Protein AF-A0A6P4ETB1-F1 (afdb_monomer)

Nearest PDB structures (foldseek):
  4mrm-assembly1_B  TM=6.002E-01  e=2.877E+00  Homo sapiens
  6vjm-assembly1_B  TM=5.609E-01  e=2.877E+00  Homo sapiens
  6uoa-assembly1_B  TM=3.498E-01  e=8.411E-01  Homo sapiens
  4ms4-assembly1_B  TM=5.089E-01  e=5.495E+00  Homo sapiens
  7c7s-assembly1_B  TM=5.106E-01  e=7.119E+00  Homo sapiens

Sequence (177 aa):
MSSRMCVVLGLLYFASVCSGRMEPGEVLLVIACPPLPRQAKDECFALSDSVRKQHRQLERAEIFPGDYVLKVHVMQELFNYWTLLDALPHLRGQTRLLNARTEWIIWCQHNTRVSSLRGLLEQLRRQDSGELSFHGHALYDSEATIIHHFSNYKDPQRFPYPMLSAGVVFTGVLLRR

Organism: Drosophila rhopaloa (NCBI:txid1041015)

Structure (mmCIF, N/CA/C/O backbone):
data_AF-A0A6P4ETB1-F1
#
_entry.id   AF-A0A6P4ETB1-F1
#
loop_
_atom_site.group_PDB
_atom_site.id
_atom_site.type_symbol
_atom_site.label_atom_id
_atom_site.label_alt_id
_atom_site.label_comp_id
_atom_site.label_asym_id
_atom_site.label_entity_id
_atom_site.label_seq_id
_atom_site.pdbx_PDB_ins_code
_atom_site.Cartn_x
_atom_site.Cartn_y
_atom_site.Cartn_z
_atom_site.occupancy
_atom_site.B_iso_or_equiv
_atom_site.auth_seq_id
_atom_site.auth_comp_id
_atom_site.auth_asym_id
_atom_site.auth_atom_id
_atom_site.pdbx_PDB_model_num
ATOM 1 N N . MET A 1 1 ? -41.772 -48.621 45.813 1.00 37.94 1 MET A N 1
ATOM 2 C CA . MET A 1 1 ? -41.454 -48.663 44.367 1.00 37.94 1 MET A CA 1
ATOM 3 C C . MET A 1 1 ? -41.759 -47.289 43.785 1.00 37.94 1 MET A C 1
ATOM 5 O O . MET A 1 1 ? -42.911 -46.919 43.680 1.00 37.94 1 MET A O 1
ATOM 9 N N . SER A 1 2 ? -40.751 -46.419 43.824 1.00 34.94 2 SER A N 1
ATOM 10 C CA . SER A 1 2 ? -40.091 -45.797 42.661 1.00 34.94 2 SER A CA 1
ATOM 11 C C . SER A 1 2 ? -40.786 -44.518 42.182 1.00 34.94 2 SER A C 1
ATOM 13 O O . SER A 1 2 ? -41.654 -44.521 41.318 1.00 34.94 2 SER A O 1
ATOM 15 N N . SER A 1 3 ? -40.347 -43.420 42.800 1.00 38.00 3 SER A N 1
ATOM 16 C CA . SER A 1 3 ? -40.444 -42.056 42.292 1.00 38.00 3 SER A CA 1
ATOM 17 C C . SER A 1 3 ? -39.594 -41.927 41.026 1.00 38.00 3 SER A C 1
ATOM 19 O O . SER A 1 3 ? -38.423 -42.311 41.032 1.00 38.00 3 SER A O 1
ATOM 21 N N . ARG A 1 4 ? -40.162 -41.359 39.961 1.00 41.12 4 ARG A N 1
ATOM 22 C CA . ARG A 1 4 ? -39.398 -40.740 38.872 1.00 41.12 4 ARG A CA 1
ATOM 23 C C . ARG A 1 4 ? -40.049 -39.415 38.503 1.00 41.12 4 ARG A C 1
ATOM 25 O O . ARG A 1 4 ? -40.875 -39.327 37.602 1.00 41.12 4 ARG A O 1
ATOM 32 N N . MET A 1 5 ? -39.648 -38.383 39.241 1.00 37.44 5 MET A N 1
ATOM 33 C CA . MET A 1 5 ? -39.678 -37.001 38.777 1.00 37.44 5 MET A CA 1
ATOM 34 C C . MET A 1 5 ? -38.825 -36.908 37.506 1.00 37.44 5 MET A C 1
ATOM 36 O O . MET A 1 5 ? -37.601 -37.013 37.565 1.00 37.44 5 MET A O 1
ATOM 40 N N . CYS A 1 6 ? -39.465 -36.720 36.355 1.00 37.53 6 CYS A N 1
ATOM 41 C CA . CYS A 1 6 ? -38.787 -36.243 35.156 1.00 37.53 6 CYS A CA 1
ATOM 42 C C . CYS A 1 6 ? -38.470 -34.759 35.363 1.00 37.53 6 CYS A C 1
ATOM 44 O O . CYS A 1 6 ? -39.291 -33.887 35.092 1.00 37.53 6 CYS A O 1
ATOM 46 N N . VAL A 1 7 ? -37.281 -34.480 35.894 1.00 40.72 7 VAL A N 1
ATOM 47 C CA . VAL A 1 7 ? -36.706 -33.135 35.896 1.00 40.72 7 VAL A CA 1
ATOM 48 C C . VAL A 1 7 ? -36.325 -32.820 34.452 1.00 40.72 7 VAL A C 1
ATOM 50 O O . VAL A 1 7 ? -35.315 -33.299 33.943 1.00 40.72 7 VAL A O 1
ATOM 53 N N . VAL A 1 8 ? -37.167 -32.045 33.773 1.00 45.66 8 VAL A N 1
ATOM 54 C CA . VAL A 1 8 ? -36.811 -31.403 32.507 1.00 45.66 8 VAL A CA 1
ATOM 55 C C . VAL A 1 8 ? -35.777 -30.330 32.848 1.00 45.66 8 VAL A C 1
ATOM 57 O O . VAL A 1 8 ? -36.124 -29.235 33.285 1.00 45.66 8 VAL A O 1
ATOM 60 N N . LEU A 1 9 ? -34.491 -30.671 32.725 1.00 45.16 9 LEU A N 1
ATOM 61 C CA . LEU A 1 9 ? -33.406 -29.695 32.768 1.00 45.16 9 LEU A CA 1
ATOM 62 C C . LEU A 1 9 ? -33.546 -28.795 31.535 1.00 45.16 9 LEU A C 1
ATOM 64 O O . LEU A 1 9 ? -33.186 -29.175 30.422 1.00 45.16 9 LEU A O 1
ATOM 68 N N . GLY A 1 10 ? -34.094 -27.600 31.743 1.00 41.34 10 GLY A N 1
ATOM 69 C CA . GLY A 1 10 ? -34.009 -26.518 30.778 1.00 41.34 10 GLY A CA 1
ATOM 70 C C . GLY A 1 10 ? -32.545 -26.141 30.582 1.00 41.34 10 GLY A C 1
ATOM 71 O O . GLY A 1 10 ? -31.939 -25.510 31.445 1.00 41.34 10 GLY A O 1
ATOM 72 N N . LEU A 1 11 ? -31.973 -26.533 29.444 1.00 46.66 11 LEU A N 1
ATOM 73 C CA . LEU A 1 11 ? -30.749 -25.938 28.924 1.00 46.66 11 LEU A CA 1
ATOM 74 C C . LEU A 1 11 ? -31.079 -24.493 28.543 1.00 46.66 11 LEU A C 1
ATOM 76 O O . LEU A 1 11 ? -31.483 -24.202 27.419 1.00 46.66 11 LEU A O 1
ATOM 80 N N . LEU A 1 12 ? -30.942 -23.583 29.509 1.00 43.88 12 LEU A N 1
ATOM 81 C CA . LEU A 1 12 ? -30.828 -22.158 29.241 1.00 43.88 12 LEU A CA 1
ATOM 82 C C . LEU A 1 12 ? -29.521 -21.958 28.476 1.00 43.88 12 LEU A C 1
ATOM 84 O O . LEU A 1 12 ? -28.451 -21.774 29.054 1.00 43.88 12 LEU A O 1
ATOM 88 N N . TYR A 1 13 ? -29.621 -22.046 27.153 1.00 45.34 13 TYR A N 1
ATOM 89 C CA . TYR A 1 13 ? -28.620 -21.543 26.235 1.00 45.34 13 TYR A CA 1
ATOM 90 C C . TYR A 1 13 ? -28.611 -20.026 26.422 1.00 45.34 13 TYR A C 1
ATOM 92 O O . TYR A 1 13 ? -29.334 -19.289 25.752 1.00 45.34 13 TYR A O 1
ATOM 100 N N . PHE A 1 14 ? -27.843 -19.552 27.403 1.00 46.47 14 PHE A N 1
ATOM 101 C CA . PHE A 1 14 ? -27.414 -18.167 27.436 1.00 46.47 14 PHE A CA 1
ATOM 102 C C . PHE A 1 14 ? -26.555 -17.974 26.188 1.00 46.47 14 PHE A C 1
ATOM 104 O O . PHE A 1 14 ? -25.337 -18.136 26.211 1.00 46.47 14 PHE A O 1
ATOM 111 N N . ALA A 1 15 ? -27.207 -17.636 25.074 1.00 48.25 15 ALA A N 1
ATOM 112 C CA . ALA A 1 15 ? -26.591 -16.831 24.046 1.00 48.25 15 ALA A CA 1
ATOM 113 C C . ALA A 1 15 ? -26.253 -15.508 24.734 1.00 48.25 15 ALA A C 1
ATOM 115 O O . ALA A 1 15 ? -27.030 -14.556 24.732 1.00 48.25 15 ALA A O 1
ATOM 116 N N . SER A 1 16 ? -25.107 -15.495 25.416 1.00 47.91 16 SER A N 1
ATOM 117 C CA . SER A 1 16 ? -24.403 -14.272 25.725 1.00 47.91 16 SER A CA 1
ATOM 118 C C . SER A 1 16 ? -24.159 -13.638 24.371 1.00 47.91 16 SER A C 1
ATOM 120 O O . SER A 1 16 ? -23.230 -14.006 23.652 1.00 47.91 16 SER A O 1
ATOM 122 N N . VAL A 1 17 ? -25.053 -12.728 23.989 1.00 47.25 17 VAL A N 1
ATOM 123 C CA . VAL A 1 17 ? -24.759 -11.694 23.014 1.00 47.25 17 VAL A CA 1
ATOM 124 C C . VAL A 1 17 ? -23.654 -10.887 23.675 1.00 47.25 17 VAL A C 1
ATOM 126 O O . VAL A 1 17 ? -23.880 -9.871 24.326 1.00 47.25 17 VAL A O 1
ATOM 129 N N . CYS A 1 18 ? -22.432 -11.402 23.567 1.00 43.47 18 CYS A N 1
ATOM 130 C CA . CYS A 1 18 ? -21.244 -10.604 23.685 1.00 43.47 18 CYS A CA 1
ATOM 131 C C . CYS A 1 18 ? -21.324 -9.641 22.505 1.00 43.47 18 CYS A C 1
ATOM 133 O O . CYS A 1 18 ? -20.687 -9.846 21.478 1.00 43.47 18 CYS A O 1
ATOM 135 N N . SER A 1 19 ? -22.065 -8.546 22.668 1.00 49.12 19 SER A N 1
ATOM 136 C CA . SER A 1 19 ? -21.703 -7.275 22.054 1.00 49.12 19 SER A CA 1
ATOM 137 C C . SER A 1 19 ? -20.399 -6.806 22.703 1.00 49.12 19 SER A C 1
ATOM 139 O O . SER A 1 19 ? -20.317 -5.727 23.281 1.00 49.12 19 SER A O 1
ATOM 141 N N . GLY A 1 20 ? -19.362 -7.649 22.650 1.00 44.09 20 GLY A N 1
ATOM 142 C CA . GLY A 1 20 ? -18.007 -7.162 22.712 1.00 44.09 20 GLY A CA 1
ATOM 143 C C . GLY A 1 20 ? -17.904 -6.262 21.501 1.00 44.09 20 GLY A C 1
ATOM 144 O O . GLY A 1 20 ? -18.109 -6.723 20.379 1.00 44.09 20 GLY A O 1
ATOM 145 N N . ARG A 1 21 ? -17.683 -4.965 21.722 1.00 48.66 21 ARG A N 1
ATOM 146 C CA . ARG A 1 21 ? -17.156 -4.125 20.653 1.00 48.66 21 ARG A CA 1
ATOM 147 C C . ARG A 1 21 ? -15.914 -4.851 20.165 1.00 48.66 21 ARG A C 1
ATOM 149 O O . ARG A 1 21 ? -14.928 -4.928 20.893 1.00 48.66 21 ARG A O 1
ATOM 156 N N . MET A 1 22 ? -16.024 -5.486 19.004 1.00 66.25 22 MET A N 1
ATOM 157 C CA . MET A 1 22 ? -14.869 -6.050 18.340 1.00 66.25 22 MET A CA 1
ATOM 158 C C . MET A 1 22 ? -13.948 -4.857 18.114 1.00 66.25 22 MET A C 1
ATOM 160 O O . MET A 1 22 ? -14.388 -3.830 17.596 1.00 66.25 22 MET A O 1
ATOM 164 N N . GLU A 1 23 ? -12.734 -4.935 18.651 1.00 79.56 23 GLU A N 1
ATOM 165 C CA . GLU A 1 23 ? -11.749 -3.876 18.463 1.00 79.56 23 GLU A CA 1
ATOM 166 C C . GLU A 1 23 ? -11.613 -3.602 16.957 1.00 79.56 23 GLU A C 1
ATOM 168 O O . GLU A 1 23 ? -11.600 -4.564 16.184 1.00 79.56 23 GLU A O 1
ATOM 173 N N . PRO A 1 24 ? -11.524 -2.329 16.535 1.00 87.88 24 PRO A N 1
ATOM 174 C CA . PRO A 1 24 ? -11.428 -1.983 15.122 1.00 87.88 24 PRO A CA 1
ATOM 175 C C . PRO A 1 24 ? -10.272 -2.728 14.450 1.00 87.88 24 PRO A C 1
ATOM 177 O O . PRO A 1 24 ? -9.174 -2.831 15.018 1.00 87.88 24 PRO A O 1
ATOM 180 N N . GLY A 1 25 ? -10.512 -3.203 13.227 1.00 91.75 25 GLY A N 1
ATOM 181 C CA . GLY A 1 25 ? -9.470 -3.778 12.383 1.00 91.75 25 GLY A CA 1
ATOM 182 C C . GLY A 1 25 ? -8.393 -2.735 12.082 1.00 91.75 25 GLY A C 1
ATOM 183 O O . GLY A 1 25 ? -8.645 -1.533 12.081 1.00 91.75 25 GLY A O 1
ATOM 184 N N . GLU A 1 26 ? -7.157 -3.149 11.837 1.00 94.56 26 GLU A N 1
ATOM 185 C CA . GLU A 1 26 ? -6.067 -2.217 11.550 1.00 94.56 26 GLU A CA 1
ATOM 186 C C . GLU A 1 26 ? -5.666 -2.278 10.075 1.00 94.56 26 GLU A C 1
ATOM 188 O O . GLU A 1 26 ? -5.380 -3.344 9.527 1.00 94.56 26 GLU A O 1
ATOM 193 N N . VAL A 1 27 ? -5.600 -1.107 9.442 1.00 96.25 27 VAL A N 1
ATOM 194 C CA . VAL A 1 27 ? -5.044 -0.931 8.101 1.00 96.25 27 VAL A CA 1
ATOM 195 C C . VAL A 1 27 ? -3.685 -0.264 8.250 1.00 96.25 27 VAL A C 1
ATOM 197 O O . VAL A 1 27 ? -3.583 0.872 8.716 1.00 96.25 27 VAL A O 1
ATOM 200 N N . LEU A 1 28 ? -2.626 -0.958 7.852 1.00 95.56 28 LEU A N 1
ATOM 201 C CA . LEU A 1 28 ? -1.272 -0.421 7.844 1.00 95.56 28 LEU A CA 1
ATOM 202 C C . LEU A 1 28 ? -0.920 0.058 6.434 1.00 95.56 28 LEU A C 1
ATOM 204 O O . LEU A 1 28 ? -0.714 -0.748 5.535 1.00 95.56 28 LEU A O 1
ATOM 208 N N . LEU A 1 29 ? -0.804 1.366 6.234 1.00 96.31 29 LEU A N 1
ATOM 209 C CA . LEU A 1 29 ? -0.269 1.945 5.008 1.00 96.31 29 LEU A CA 1
ATOM 210 C C . LEU A 1 29 ? 1.229 2.211 5.174 1.00 96.31 29 LEU A C 1
ATOM 212 O O . LEU A 1 29 ? 1.648 3.036 5.988 1.00 96.31 29 LEU A O 1
ATOM 216 N N . VAL A 1 30 ? 2.031 1.506 4.387 1.00 94.00 30 VAL A N 1
ATOM 217 C CA . VAL A 1 30 ? 3.489 1.584 4.359 1.00 94.00 30 VAL A CA 1
ATOM 218 C C . VAL A 1 30 ? 3.919 2.345 3.114 1.00 94.00 30 VAL A C 1
ATOM 220 O O . VAL A 1 30 ? 3.534 1.988 2.006 1.00 94.00 30 VAL A O 1
ATOM 223 N N . ILE A 1 31 ? 4.749 3.369 3.282 1.00 93.69 31 ILE A N 1
ATOM 224 C CA . ILE A 1 31 ? 5.345 4.126 2.179 1.00 93.69 31 ILE A CA 1
ATOM 225 C C . ILE A 1 31 ? 6.830 3.787 2.137 1.00 93.69 31 ILE A C 1
ATOM 227 O O . ILE A 1 31 ? 7.597 4.256 2.978 1.00 93.69 31 ILE A O 1
ATOM 231 N N . ALA A 1 32 ? 7.225 2.967 1.167 1.00 90.62 32 ALA A N 1
ATOM 232 C CA . ALA A 1 32 ? 8.617 2.653 0.887 1.00 90.62 32 ALA A CA 1
ATOM 233 C C . ALA A 1 32 ? 9.310 3.892 0.318 1.00 90.62 32 ALA A C 1
ATOM 235 O O . ALA A 1 32 ? 9.048 4.310 -0.817 1.00 90.62 32 ALA A O 1
ATOM 236 N N . CYS A 1 33 ? 10.176 4.489 1.134 1.00 90.50 33 CYS A N 1
ATOM 237 C CA . CYS A 1 33 ? 10.776 5.773 0.847 1.00 90.50 33 CYS A CA 1
ATOM 238 C C . CYS A 1 33 ? 12.273 5.644 0.550 1.00 90.50 33 CYS A C 1
ATOM 240 O O . CYS A 1 33 ? 13.047 5.329 1.457 1.00 90.50 33 CYS A O 1
ATOM 242 N N . PRO A 1 34 ? 12.710 5.891 -0.696 1.00 86.75 34 PRO A N 1
ATOM 243 C CA . PRO A 1 34 ? 14.126 5.864 -1.018 1.00 86.75 34 PRO A CA 1
ATOM 244 C C . PRO A 1 34 ? 14.838 7.074 -0.379 1.00 86.75 34 PRO A C 1
ATOM 246 O O . PRO A 1 34 ? 14.255 8.156 -0.263 1.00 86.75 34 PRO A O 1
ATOM 249 N N . PRO A 1 35 ? 16.111 6.935 0.031 1.00 83.12 35 PRO A N 1
ATOM 250 C CA . PRO A 1 35 ? 16.861 8.021 0.662 1.00 83.12 35 PRO A CA 1
ATOM 251 C C . PRO A 1 35 ? 17.268 9.112 -0.334 1.00 83.12 35 PRO A C 1
ATOM 253 O O . PRO A 1 35 ? 17.527 10.247 0.069 1.00 83.12 35 PRO A O 1
ATOM 256 N N . LEU A 1 36 ? 17.336 8.769 -1.624 1.00 84.62 36 LEU A N 1
ATOM 257 C CA . LEU A 1 36 ? 17.699 9.651 -2.724 1.00 84.62 36 LEU A CA 1
ATOM 258 C C . LEU A 1 36 ? 16.869 9.321 -3.980 1.00 84.62 36 LEU A C 1
ATOM 260 O O . LEU A 1 36 ? 16.457 8.172 -4.141 1.00 84.62 36 LEU A O 1
ATOM 264 N N . PRO A 1 37 ? 16.673 10.296 -4.888 1.00 89.75 37 PRO A N 1
ATOM 265 C CA . PRO A 1 37 ? 17.012 11.715 -4.725 1.00 89.75 37 PRO A CA 1
ATOM 266 C C . PRO A 1 37 ? 16.128 12.393 -3.663 1.00 89.75 37 PRO A C 1
ATOM 268 O O . PRO A 1 37 ? 15.093 11.858 -3.276 1.00 89.75 37 PRO A O 1
ATOM 271 N N . ARG A 1 38 ? 16.514 13.592 -3.193 1.00 89.88 38 ARG A N 1
ATOM 272 C CA . ARG A 1 38 ? 15.749 14.352 -2.178 1.00 89.88 38 ARG A CA 1
ATOM 273 C C . ARG A 1 38 ? 14.270 14.508 -2.555 1.00 89.88 38 ARG A C 1
ATOM 275 O O . ARG A 1 38 ? 13.417 14.368 -1.689 1.00 89.88 38 ARG A O 1
ATOM 282 N N . GLN A 1 39 ? 13.982 14.705 -3.840 1.00 93.31 39 GLN A N 1
ATOM 283 C CA . GLN A 1 39 ? 12.617 14.788 -4.356 1.00 93.31 39 GLN A CA 1
ATOM 284 C C . GLN A 1 39 ? 11.764 13.574 -3.965 1.00 93.31 39 GLN A C 1
ATOM 286 O O . GLN A 1 39 ? 10.632 13.743 -3.529 1.00 93.31 39 GLN A O 1
ATOM 291 N N . ALA A 1 40 ? 12.302 12.356 -4.062 1.00 91.44 40 ALA A N 1
ATOM 292 C CA . ALA A 1 40 ? 11.547 11.155 -3.725 1.00 91.44 40 ALA A CA 1
ATOM 293 C C . ALA A 1 40 ? 11.173 11.127 -2.234 1.00 91.44 40 ALA A C 1
ATOM 295 O O . ALA A 1 40 ? 10.076 10.711 -1.871 1.00 91.44 40 ALA A O 1
ATOM 296 N N . LYS A 1 41 ? 12.047 11.650 -1.366 1.00 92.31 41 LYS A N 1
ATOM 297 C CA . LYS A 1 41 ? 11.748 11.827 0.057 1.00 92.31 41 LYS A CA 1
ATOM 298 C C . LYS A 1 41 ? 10.603 12.819 0.271 1.00 92.31 41 LYS A C 1
ATOM 300 O O . LYS A 1 41 ? 9.688 12.524 1.039 1.00 92.31 41 LYS A O 1
ATOM 305 N N . ASP A 1 42 ? 10.632 13.954 -0.422 1.00 94.94 42 ASP A N 1
ATOM 306 C CA . ASP A 1 42 ? 9.568 14.962 -0.356 1.00 94.94 42 ASP A CA 1
ATOM 307 C C . ASP A 1 42 ? 8.222 14.377 -0.828 1.00 94.94 42 ASP A C 1
ATOM 309 O O . ASP A 1 42 ? 7.191 14.589 -0.188 1.00 94.94 42 ASP A O 1
ATOM 313 N N . GLU A 1 43 ? 8.237 13.550 -1.877 1.00 95.88 43 GLU A N 1
ATOM 314 C CA . GLU A 1 43 ? 7.060 12.838 -2.388 1.00 95.88 43 GLU A CA 1
ATOM 315 C C . GLU A 1 43 ? 6.488 11.832 -1.372 1.00 95.88 43 GLU A C 1
ATOM 317 O O . GLU A 1 43 ? 5.272 11.800 -1.168 1.00 95.88 43 GLU A O 1
ATOM 322 N N . CYS A 1 44 ? 7.328 11.079 -0.648 1.00 95.38 44 CYS A N 1
ATOM 323 C CA . CYS A 1 44 ? 6.858 10.187 0.421 1.00 95.38 44 CYS A CA 1
ATOM 324 C C . CYS A 1 44 ? 6.098 10.940 1.519 1.00 95.38 44 CYS A C 1
ATOM 326 O O . CYS A 1 44 ? 5.051 10.484 1.989 1.00 95.38 44 CYS A O 1
ATOM 328 N N . PHE A 1 45 ? 6.641 12.077 1.967 1.00 96.06 45 PHE A N 1
ATOM 329 C CA . PHE A 1 45 ? 6.012 12.876 3.016 1.00 96.06 45 PHE A CA 1
ATOM 330 C C . PHE A 1 45 ? 4.739 13.547 2.506 1.00 96.06 45 PHE A C 1
ATOM 332 O O . PHE A 1 45 ? 3.727 13.512 3.203 1.00 96.06 45 PHE A O 1
ATOM 339 N N . ALA A 1 46 ? 4.736 14.038 1.265 1.00 97.69 46 ALA A N 1
ATOM 340 C CA . ALA A 1 46 ? 3.535 14.563 0.627 1.00 97.69 46 ALA A CA 1
ATOM 341 C C . ALA A 1 46 ? 2.422 13.502 0.524 1.00 97.69 46 ALA A C 1
ATOM 343 O O . ALA A 1 46 ? 1.262 13.791 0.831 1.00 97.69 46 ALA A O 1
ATOM 344 N N . LEU A 1 47 ? 2.761 12.260 0.156 1.00 97.88 47 LEU A N 1
ATOM 345 C CA . LEU A 1 47 ? 1.820 11.139 0.144 1.00 97.88 47 LEU A CA 1
ATOM 346 C C . LEU A 1 47 ? 1.291 10.840 1.553 1.00 97.88 47 LEU A C 1
ATOM 348 O O . LEU A 1 47 ? 0.078 10.756 1.752 1.00 97.88 47 LEU A O 1
ATOM 352 N N . SER A 1 48 ? 2.185 10.728 2.538 1.00 98.06 48 SER A N 1
ATOM 353 C CA . SER A 1 48 ? 1.828 10.502 3.942 1.00 98.06 48 SER A CA 1
ATOM 354 C C . SER A 1 48 ? 0.861 11.572 4.463 1.00 98.06 48 SER A C 1
ATOM 356 O O . SER A 1 48 ? -0.154 11.256 5.089 1.00 98.06 48 SER A O 1
ATOM 358 N N . ASP A 1 49 ? 1.147 12.843 4.189 1.00 98.25 49 ASP A N 1
ATOM 359 C CA . ASP A 1 49 ? 0.325 13.969 4.625 1.00 98.25 49 ASP A CA 1
ATOM 360 C C . ASP A 1 49 ? -1.023 14.005 3.909 1.00 98.25 49 ASP A C 1
ATOM 362 O O . ASP A 1 49 ? -2.050 14.249 4.550 1.00 98.25 49 ASP A O 1
ATOM 366 N N . SER A 1 50 ? -1.044 13.693 2.610 1.00 98.38 50 SER A N 1
ATOM 367 C CA . SER A 1 50 ? -2.275 13.552 1.830 1.00 98.38 50 SER A CA 1
ATOM 368 C C . SER A 1 50 ? -3.185 12.468 2.411 1.00 98.38 50 SER A C 1
ATOM 370 O O . SER A 1 50 ? -4.355 12.735 2.692 1.00 98.38 50 SER A O 1
ATOM 372 N N . VAL A 1 51 ? -2.651 11.272 2.680 1.00 98.31 51 VAL A N 1
ATOM 373 C CA . VAL A 1 51 ? -3.411 10.156 3.266 1.00 98.31 51 VAL A CA 1
ATOM 374 C C . VAL A 1 51 ? -3.942 10.526 4.649 1.00 98.31 51 VAL A C 1
ATOM 376 O O . VAL A 1 51 ? -5.131 10.361 4.918 1.00 98.31 51 VAL A O 1
ATOM 379 N N . ARG A 1 52 ? -3.103 11.092 5.526 1.00 97.81 52 ARG A N 1
ATOM 380 C CA . ARG A 1 52 ? -3.534 11.516 6.870 1.00 97.81 52 ARG A CA 1
ATOM 381 C C . ARG A 1 52 ? -4.588 12.620 6.820 1.00 97.81 52 ARG A C 1
ATOM 383 O O . ARG A 1 52 ? -5.488 12.647 7.657 1.00 97.81 52 ARG A O 1
ATOM 390 N N . LYS A 1 53 ? -4.495 13.542 5.857 1.00 98.25 53 LYS A N 1
ATOM 391 C CA . LYS A 1 53 ? -5.509 14.581 5.640 1.00 98.25 53 LYS A CA 1
ATOM 392 C C . LYS A 1 53 ? -6.839 13.967 5.215 1.00 98.25 53 LYS A C 1
ATOM 394 O O . LYS A 1 53 ? -7.854 14.330 5.803 1.00 98.25 53 LYS A O 1
ATOM 399 N N . GLN A 1 54 ? -6.824 13.039 4.257 1.00 97.62 54 GLN A N 1
ATOM 400 C CA . GLN A 1 54 ? -8.022 12.314 3.831 1.00 97.62 54 GLN A CA 1
ATOM 401 C C . GLN A 1 54 ? -8.635 11.538 5.002 1.00 97.62 54 GLN A C 1
ATOM 403 O O . GLN A 1 54 ? -9.830 11.658 5.238 1.00 97.62 54 GLN A O 1
ATOM 408 N N . HIS A 1 55 ? -7.827 10.836 5.802 1.00 96.19 55 HIS A N 1
ATOM 409 C CA . HIS A 1 55 ? -8.306 10.103 6.979 1.00 96.19 55 HIS A CA 1
ATOM 410 C C . HIS A 1 55 ? -9.045 11.008 7.971 1.00 96.19 55 HIS A C 1
ATOM 412 O O . HIS A 1 55 ? -10.194 10.740 8.301 1.00 96.19 55 HIS A O 1
ATOM 418 N N . ARG A 1 56 ? -8.449 12.150 8.348 1.00 95.56 56 ARG A N 1
ATOM 419 C CA . ARG A 1 56 ? -9.103 13.131 9.235 1.00 95.56 56 ARG A CA 1
ATOM 420 C C . ARG A 1 56 ? -10.415 13.674 8.670 1.00 95.56 56 ARG A C 1
ATOM 422 O O . ARG A 1 56 ? -11.299 14.056 9.431 1.00 95.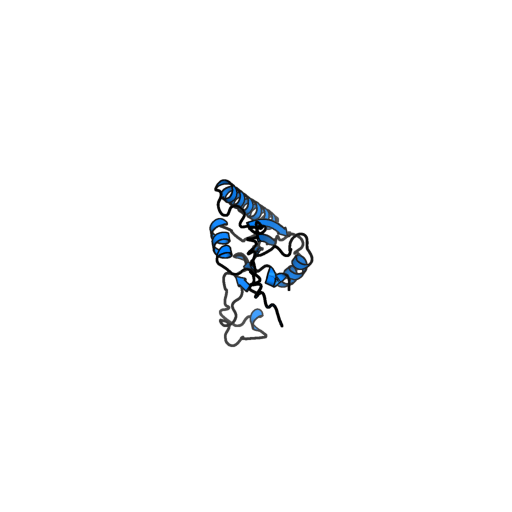56 56 ARG A O 1
ATOM 429 N N . GLN A 1 57 ? -10.534 13.783 7.346 1.00 96.06 57 GLN A N 1
ATOM 430 C CA . GLN A 1 57 ? -11.785 14.196 6.706 1.00 96.06 57 GLN A CA 1
ATOM 431 C C . GLN A 1 57 ? -12.859 13.111 6.829 1.00 96.06 57 GLN A C 1
ATOM 433 O O . GLN A 1 57 ? -14.011 13.454 7.072 1.00 96.06 57 GLN A O 1
ATOM 438 N N . LEU A 1 58 ? -12.487 11.831 6.716 1.00 95.31 58 LEU A N 1
ATOM 439 C CA . LEU A 1 58 ? -13.406 10.708 6.926 1.00 95.31 58 LEU A CA 1
ATOM 440 C C . LEU A 1 58 ? -13.853 10.607 8.384 1.00 95.31 58 LEU A C 1
ATOM 442 O O . LEU A 1 58 ? -15.049 10.484 8.625 1.00 95.31 58 LEU A O 1
ATOM 446 N N . GLU A 1 59 ? -12.928 10.762 9.338 1.00 92.56 59 GLU A N 1
ATOM 447 C CA . GLU A 1 59 ? -13.244 10.771 10.773 1.00 92.56 59 GLU A CA 1
ATOM 448 C C . GLU A 1 59 ? -14.250 11.876 11.122 1.00 92.56 59 GLU A C 1
ATOM 450 O O . GLU A 1 59 ? -15.246 11.621 11.789 1.00 92.56 59 GLU A O 1
ATOM 455 N N . ARG A 1 60 ? -14.040 13.102 10.620 1.00 94.25 60 ARG A N 1
ATOM 456 C CA . ARG A 1 60 ? -14.964 14.231 10.843 1.00 94.25 60 ARG A CA 1
ATOM 457 C C . ARG A 1 60 ? -16.325 14.048 10.187 1.00 94.25 60 ARG A C 1
ATOM 459 O O . ARG A 1 60 ? -17.299 14.615 10.663 1.00 94.25 60 ARG A O 1
ATOM 466 N N . ALA A 1 61 ? -16.366 13.336 9.068 1.00 94.75 61 ALA A N 1
ATOM 467 C CA . ALA A 1 61 ? -17.602 13.019 8.368 1.00 94.75 61 ALA A CA 1
ATOM 468 C C . ALA A 1 61 ? -18.303 11.781 8.952 1.00 94.75 61 ALA A C 1
ATOM 470 O O . ALA A 1 61 ? -19.320 11.369 8.402 1.00 94.75 61 ALA A O 1
ATOM 471 N N . GLU A 1 62 ? -17.747 11.178 10.013 1.00 92.06 62 GLU A N 1
ATOM 472 C CA . GLU A 1 62 ? -18.239 9.944 10.635 1.00 92.06 62 GLU A CA 1
ATOM 473 C C . GLU A 1 62 ? -18.413 8.804 9.615 1.00 92.06 62 GLU A C 1
ATOM 475 O O . GLU A 1 62 ? -19.339 7.998 9.685 1.00 92.06 62 GLU A O 1
ATOM 480 N N . ILE A 1 63 ? -17.507 8.736 8.636 1.00 86.25 63 ILE A N 1
ATOM 481 C CA . ILE A 1 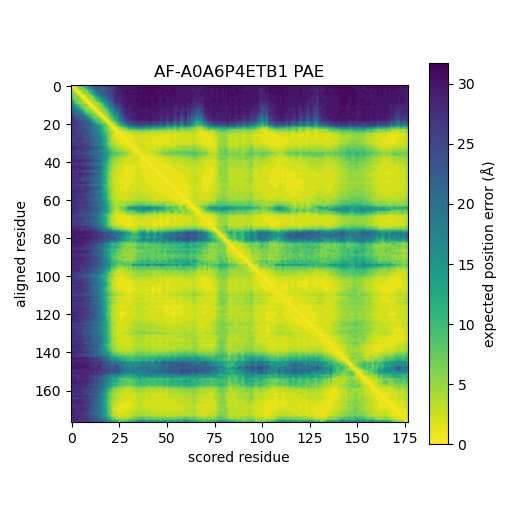63 ? -17.470 7.675 7.628 1.00 86.25 63 ILE A CA 1
ATOM 482 C C . ILE A 1 63 ? -16.569 6.549 8.156 1.00 86.25 63 ILE A C 1
ATOM 484 O O . ILE A 1 63 ? -15.382 6.774 8.384 1.00 86.25 63 ILE A O 1
ATOM 488 N N . PHE A 1 64 ? -17.129 5.342 8.306 1.00 84.19 64 PHE A N 1
ATOM 489 C CA . PHE A 1 64 ? -16.494 4.159 8.929 1.00 84.19 64 PHE A CA 1
ATOM 490 C C . PHE A 1 64 ? -16.123 4.341 10.415 1.00 84.19 64 PHE A C 1
ATOM 492 O O . PHE A 1 64 ? -14.988 4.041 10.799 1.00 84.19 64 PHE A O 1
ATOM 499 N N . PRO A 1 65 ? -17.034 4.846 11.272 1.00 76.75 65 PRO A N 1
ATOM 500 C CA . PRO A 1 65 ? -16.695 5.174 12.649 1.00 76.75 65 PRO A CA 1
ATOM 501 C C . PRO A 1 65 ? -16.375 3.900 13.440 1.00 76.75 65 PRO A C 1
ATOM 503 O O . PRO A 1 65 ? -17.267 3.157 13.838 1.00 76.75 65 PRO A O 1
ATOM 506 N N . GLY A 1 66 ? -15.086 3.663 13.687 1.00 77.44 66 GLY A N 1
ATOM 507 C CA . GLY A 1 66 ? -14.621 2.495 14.433 1.00 77.44 66 G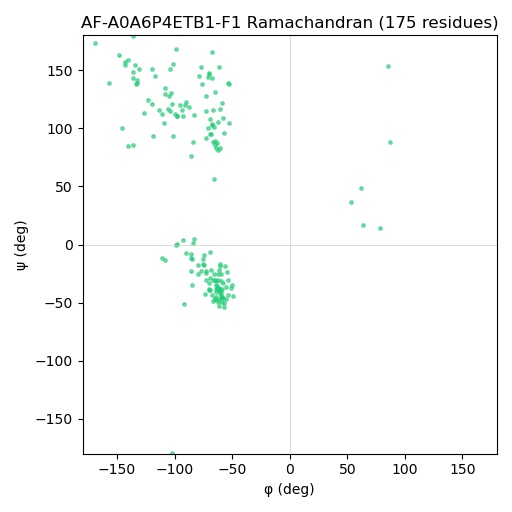LY A CA 1
ATOM 508 C C . GLY A 1 66 ? -14.590 1.186 13.640 1.00 77.44 66 GLY A C 1
ATOM 509 O O . GLY A 1 66 ? -14.435 0.143 14.265 1.00 77.44 66 GLY A O 1
ATOM 510 N N . ASP A 1 67 ? -14.695 1.217 12.304 1.00 82.88 67 ASP A N 1
ATOM 511 C CA . ASP A 1 67 ? -14.446 0.019 11.480 1.00 82.88 67 ASP A CA 1
ATOM 512 C C . ASP A 1 67 ? -12.933 -0.266 11.425 1.00 82.88 67 ASP A C 1
ATOM 514 O O . ASP A 1 67 ? -12.502 -1.412 11.559 1.00 82.88 67 ASP A O 1
ATOM 518 N N . TYR A 1 68 ? -12.122 0.793 11.263 1.00 87.06 68 TYR A N 1
ATOM 519 C CA . TYR A 1 68 ? -10.678 0.685 11.063 1.00 87.06 68 TYR A CA 1
ATOM 520 C C . TYR A 1 68 ? -9.855 1.684 11.878 1.00 87.06 68 TYR A C 1
ATOM 522 O O . TYR A 1 68 ? -10.239 2.839 12.055 1.00 87.06 68 TYR A O 1
ATOM 530 N N . VAL A 1 69 ? -8.649 1.266 12.262 1.00 92.44 69 VAL A N 1
ATOM 531 C CA . VAL A 1 69 ? -7.542 2.148 12.648 1.00 92.44 69 VAL A CA 1
ATOM 532 C C . VAL A 1 69 ? -6.539 2.200 11.499 1.00 92.44 69 VAL A C 1
ATOM 534 O O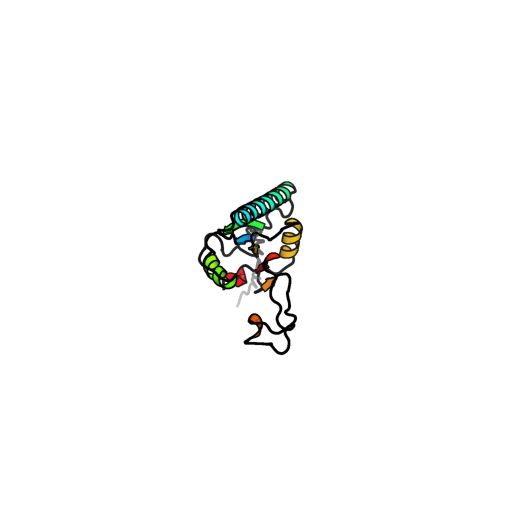 . VAL A 1 69 ? -5.893 1.198 11.189 1.00 92.44 69 VAL A O 1
ATOM 537 N N . LEU A 1 70 ? -6.372 3.371 10.879 1.00 95.12 70 LEU A N 1
ATOM 538 C CA . LEU A 1 70 ? -5.350 3.579 9.853 1.00 95.12 70 LEU A CA 1
ATOM 539 C C . LEU A 1 70 ? -4.017 3.996 10.486 1.00 95.12 70 LEU A C 1
ATOM 541 O O . LEU A 1 70 ? -3.895 5.076 11.068 1.00 95.12 70 LEU A O 1
ATOM 545 N N . LYS A 1 71 ? -2.978 3.186 10.291 1.00 95.25 71 LYS A N 1
ATOM 546 C CA . LYS A 1 71 ? -1.592 3.548 10.603 1.00 95.25 71 LYS A CA 1
ATOM 547 C C . LYS A 1 71 ? -0.851 3.896 9.322 1.00 95.25 71 LYS A C 1
ATOM 549 O O . LYS A 1 71 ? -0.862 3.122 8.377 1.00 95.25 71 LYS A O 1
ATOM 554 N N . VAL 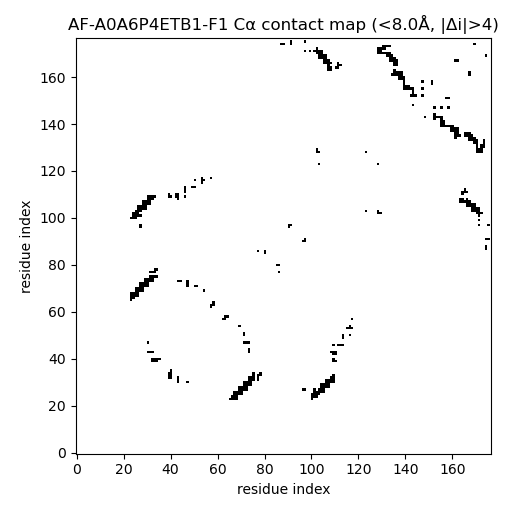A 1 72 ? -0.168 5.040 9.303 1.00 96.06 72 VAL A N 1
ATOM 555 C CA . VAL A 1 72 ? 0.673 5.458 8.170 1.00 96.06 72 VAL A CA 1
ATOM 556 C C . VAL A 1 72 ? 2.130 5.464 8.606 1.00 96.06 72 VAL A C 1
ATOM 558 O O . VAL A 1 72 ? 2.505 6.265 9.470 1.00 96.06 72 VAL A O 1
ATOM 561 N N . HIS A 1 73 ? 2.938 4.604 7.993 1.00 93.19 73 HIS A N 1
ATOM 562 C CA . HIS A 1 73 ? 4.358 4.444 8.275 1.00 93.19 73 HIS A CA 1
ATOM 563 C C . HIS A 1 73 ? 5.195 4.751 7.026 1.00 93.19 73 HIS A C 1
ATOM 565 O O . HIS A 1 73 ? 5.036 4.113 5.989 1.00 93.19 73 HIS A O 1
ATOM 571 N N . VAL A 1 74 ? 6.094 5.732 7.128 1.00 92.44 74 VAL A N 1
ATOM 572 C CA . VAL A 1 74 ? 7.088 6.026 6.087 1.00 92.44 74 VAL A CA 1
ATOM 573 C C . VAL A 1 74 ? 8.346 5.244 6.431 1.00 92.44 74 VAL A C 1
ATOM 575 O O . VAL A 1 74 ? 9.010 5.569 7.413 1.00 92.44 74 VAL A O 1
ATOM 578 N N . MET A 1 75 ? 8.656 4.230 5.630 1.00 87.31 75 MET A N 1
ATOM 579 C CA . MET A 1 75 ? 9.781 3.334 5.865 1.00 87.31 75 MET A CA 1
ATOM 580 C C . MET A 1 75 ? 10.993 3.814 5.068 1.00 87.31 75 MET A C 1
ATOM 582 O O . MET A 1 75 ? 10.934 3.907 3.841 1.00 87.31 75 MET A O 1
ATOM 586 N N . GLN A 1 76 ? 12.085 4.122 5.765 1.00 82.69 76 GLN A N 1
ATOM 587 C CA . GLN A 1 76 ? 13.352 4.572 5.165 1.00 82.69 76 GLN A CA 1
ATOM 588 C C . GLN A 1 76 ? 14.438 3.492 5.256 1.00 82.69 76 GLN A C 1
ATOM 590 O O . GLN A 1 76 ? 15.454 3.576 4.572 1.00 82.69 76 GLN A O 1
ATOM 595 N N . GLU A 1 77 ? 14.218 2.457 6.073 1.00 69.75 77 GLU A N 1
ATOM 596 C CA . GLU A 1 77 ? 15.164 1.369 6.335 1.00 69.75 77 GLU A CA 1
ATOM 597 C C . GLU A 1 77 ? 15.372 0.437 5.129 1.00 69.75 77 GLU A C 1
ATOM 599 O O . GLU A 1 77 ? 16.238 -0.438 5.162 1.00 69.75 77 GLU A O 1
ATOM 604 N N . LEU A 1 78 ? 14.605 0.618 4.047 1.00 62.25 78 LEU A N 1
ATOM 605 C CA . LEU A 1 78 ? 14.597 -0.316 2.926 1.00 62.25 78 LEU A CA 1
ATOM 606 C C . LEU A 1 78 ? 15.706 -0.152 1.887 1.00 62.25 78 LEU A C 1
ATOM 608 O O . LEU A 1 78 ? 15.699 -0.865 0.888 1.00 62.25 78 LEU A O 1
ATOM 612 N N . PHE A 1 79 ? 16.668 0.746 2.078 1.00 52.69 79 PHE A N 1
ATOM 613 C CA . PHE A 1 79 ? 17.636 1.041 1.017 1.00 52.69 79 PHE A CA 1
ATOM 614 C C . PHE A 1 79 ? 18.485 -0.167 0.562 1.00 52.69 79 PHE A C 1
ATOM 616 O O . PHE A 1 79 ? 19.003 -0.156 -0.548 1.00 52.69 79 PHE A O 1
ATOM 623 N N . ASN A 1 80 ? 18.573 -1.230 1.369 1.00 51.06 80 ASN A N 1
ATOM 624 C CA . ASN A 1 80 ? 19.288 -2.464 1.019 1.00 51.06 80 ASN A CA 1
ATOM 625 C C . ASN A 1 80 ? 18.387 -3.591 0.479 1.00 51.06 80 ASN A C 1
ATOM 627 O O . ASN A 1 80 ? 18.886 -4.677 0.186 1.00 51.06 80 ASN A O 1
ATOM 631 N N . TYR A 1 81 ? 17.078 -3.366 0.365 1.00 56.84 81 TYR A N 1
ATOM 632 C CA . TYR A 1 81 ? 16.130 -4.360 -0.128 1.00 56.84 81 TYR A CA 1
ATOM 633 C C . TYR A 1 81 ? 15.830 -4.051 -1.592 1.00 56.84 81 TYR A C 1
ATOM 635 O O . TYR A 1 81 ? 15.248 -3.019 -1.926 1.00 56.84 81 TYR A O 1
ATOM 643 N N . TRP A 1 82 ? 16.271 -4.945 -2.473 1.00 53.09 82 TRP A N 1
ATOM 644 C CA . TRP A 1 82 ? 16.150 -4.776 -3.921 1.00 53.09 82 TRP A CA 1
ATOM 645 C C . TRP A 1 82 ? 14.719 -5.020 -4.409 1.00 53.09 82 TRP A C 1
ATOM 647 O O . TRP A 1 82 ? 14.361 -4.607 -5.512 1.00 53.09 82 TRP A O 1
ATOM 657 N N . THR A 1 83 ? 13.882 -5.658 -3.586 1.00 66.44 83 THR A N 1
ATOM 658 C CA . THR A 1 83 ? 12.495 -5.969 -3.917 1.00 66.44 83 THR A CA 1
ATOM 659 C C . THR A 1 83 ? 11.559 -5.774 -2.725 1.00 66.44 83 THR A C 1
ATOM 661 O O . THR A 1 83 ? 11.957 -5.828 -1.561 1.00 66.44 83 THR A O 1
ATOM 664 N N . LEU A 1 84 ? 10.270 -5.594 -3.030 1.00 76.06 84 LEU A N 1
ATOM 665 C CA . LEU A 1 84 ? 9.184 -5.669 -2.052 1.00 76.06 84 LEU A CA 1
ATOM 666 C C . LEU A 1 84 ? 9.291 -6.935 -1.196 1.00 76.06 84 LEU A C 1
ATOM 668 O O . LEU A 1 84 ? 9.154 -6.855 0.018 1.00 76.06 84 LEU A O 1
ATOM 672 N N . LEU A 1 85 ? 9.568 -8.081 -1.824 1.00 74.50 85 LEU A N 1
ATOM 673 C CA . LEU A 1 85 ? 9.592 -9.385 -1.163 1.00 74.50 85 LEU A CA 1
ATOM 674 C C . LEU A 1 85 ? 10.672 -9.474 -0.086 1.00 74.50 85 LEU A C 1
ATOM 676 O O . LEU A 1 85 ? 10.401 -10.024 0.977 1.00 74.50 85 LEU A O 1
ATOM 680 N N . ASP A 1 86 ? 11.840 -8.874 -0.311 1.00 73.06 86 ASP A N 1
ATOM 681 C CA . ASP A 1 86 ? 12.917 -8.868 0.683 1.00 73.06 86 ASP A CA 1
ATOM 682 C C . ASP A 1 86 ? 12.560 -7.992 1.896 1.00 73.06 86 ASP A C 1
ATOM 684 O O . ASP A 1 86 ? 12.993 -8.248 3.021 1.00 73.06 86 ASP A O 1
ATOM 688 N N . ALA A 1 87 ? 11.737 -6.965 1.682 1.00 76.19 87 ALA A N 1
ATOM 689 C CA . ALA A 1 87 ? 11.310 -6.037 2.717 1.00 76.19 87 ALA A CA 1
ATOM 690 C C . ALA A 1 87 ? 10.175 -6.577 3.608 1.00 76.19 87 ALA A C 1
ATOM 692 O O . ALA A 1 87 ? 10.040 -6.161 4.763 1.00 76.19 87 ALA A O 1
ATOM 693 N N . LEU A 1 88 ? 9.359 -7.512 3.105 1.00 75.25 88 LEU A N 1
ATOM 694 C CA . LEU A 1 88 ? 8.242 -8.089 3.863 1.00 75.25 88 LEU A CA 1
ATOM 695 C C . LEU A 1 88 ? 8.708 -8.793 5.157 1.00 75.25 88 LEU A C 1
ATOM 697 O O . LEU A 1 88 ? 8.125 -8.511 6.205 1.00 75.25 88 LEU A O 1
ATOM 701 N N . PRO A 1 89 ? 9.767 -9.635 5.165 1.00 76.19 89 PRO A N 1
ATOM 702 C CA . PRO A 1 89 ? 10.336 -10.190 6.396 1.00 76.19 89 PRO A CA 1
ATOM 703 C C . PRO A 1 89 ? 10.748 -9.137 7.426 1.00 76.19 89 PRO A C 1
ATOM 705 O O . PRO A 1 89 ? 10.567 -9.348 8.625 1.00 76.19 89 PRO A O 1
ATOM 708 N N . HIS A 1 90 ? 11.262 -7.988 6.980 1.00 77.06 90 HIS A N 1
ATOM 709 C CA . HIS A 1 90 ? 11.619 -6.903 7.890 1.00 77.06 90 HIS A CA 1
ATOM 710 C C . HIS A 1 90 ? 10.377 -6.332 8.582 1.00 77.06 90 HIS A C 1
ATOM 712 O O . HIS A 1 90 ? 10.350 -6.232 9.808 1.00 77.06 90 HIS A O 1
ATOM 718 N N . LEU A 1 91 ? 9.311 -6.058 7.820 1.00 74.69 91 LEU A N 1
ATOM 719 C CA . LEU A 1 91 ? 8.023 -5.634 8.380 1.00 74.69 91 LEU A CA 1
ATOM 720 C C . LEU A 1 91 ? 7.437 -6.666 9.350 1.00 74.69 91 LEU A C 1
ATOM 722 O O . LEU A 1 91 ? 6.889 -6.289 10.384 1.00 74.69 91 LEU A O 1
ATOM 726 N N . ARG A 1 92 ? 7.580 -7.963 9.053 1.00 74.69 92 ARG A N 1
ATOM 727 C CA . ARG A 1 92 ? 7.140 -9.043 9.949 1.00 74.69 92 ARG A CA 1
ATOM 728 C C . ARG A 1 92 ? 7.834 -9.005 11.303 1.00 74.69 92 ARG A C 1
ATOM 730 O O . ARG A 1 92 ? 7.187 -9.219 12.324 1.00 74.69 92 ARG A O 1
ATOM 737 N N . GLY A 1 93 ? 9.140 -8.742 11.311 1.00 73.00 93 GLY A N 1
ATOM 738 C CA . GLY A 1 93 ? 9.924 -8.620 12.542 1.00 73.00 93 GLY A CA 1
ATOM 739 C C . GLY A 1 93 ? 9.560 -7.384 13.373 1.00 73.00 93 GLY A C 1
ATOM 740 O O . GLY A 1 93 ? 9.784 -7.360 14.583 1.00 73.00 93 GLY A O 1
ATOM 741 N N . GLN A 1 94 ? 8.958 -6.365 12.757 1.00 76.94 94 GLN A N 1
ATOM 742 C CA . GLN A 1 94 ? 8.533 -5.143 13.429 1.00 76.94 94 GLN A CA 1
ATOM 743 C C . GLN A 1 94 ? 7.135 -5.299 14.046 1.00 76.94 94 GLN A C 1
ATOM 745 O O . GLN A 1 94 ? 6.152 -4.727 13.579 1.00 76.94 94 GLN A O 1
ATOM 750 N N . THR A 1 95 ? 7.057 -6.011 15.171 1.00 62.62 95 THR A N 1
ATOM 751 C CA . THR A 1 95 ? 5.812 -6.272 15.932 1.00 62.62 95 THR A CA 1
ATOM 752 C C . THR A 1 95 ? 5.045 -5.016 16.368 1.00 62.62 95 THR A C 1
ATOM 754 O O . THR A 1 95 ? 3.858 -5.079 16.682 1.00 62.62 95 THR A O 1
ATOM 757 N N . ARG A 1 96 ? 5.701 -3.846 16.377 1.00 77.19 96 ARG A N 1
ATOM 758 C CA . ARG A 1 96 ? 5.049 -2.543 16.601 1.00 77.19 96 ARG A CA 1
ATOM 759 C C . ARG A 1 96 ? 4.204 -2.084 15.408 1.00 77.19 96 ARG A C 1
ATOM 761 O O . ARG A 1 96 ? 3.225 -1.363 15.607 1.00 77.19 96 ARG A O 1
ATOM 768 N N . LEU A 1 97 ? 4.589 -2.469 14.192 1.00 80.06 97 LEU A N 1
ATOM 769 C CA . LEU A 1 97 ? 3.874 -2.138 12.963 1.00 80.06 97 LEU A CA 1
ATOM 770 C C . LEU A 1 97 ? 2.862 -3.218 12.601 1.00 80.06 97 LEU A C 1
ATOM 772 O O . LEU A 1 97 ? 1.698 -2.895 12.400 1.00 80.06 97 LEU A O 1
ATOM 776 N N . LEU A 1 98 ? 3.290 -4.482 12.559 1.00 85.75 98 LEU A N 1
ATOM 777 C CA . LEU A 1 98 ? 2.434 -5.607 12.199 1.00 85.75 98 LEU A CA 1
ATOM 778 C C . LEU A 1 98 ? 2.005 -6.374 13.449 1.00 85.75 98 LEU A C 1
ATOM 780 O O . LEU A 1 98 ? 2.838 -6.906 14.181 1.00 85.75 98 LEU A O 1
ATOM 784 N N . ASN A 1 99 ? 0.698 -6.463 13.683 1.00 88.00 99 ASN A N 1
ATOM 785 C CA . ASN A 1 99 ? 0.140 -7.202 14.811 1.00 88.00 99 ASN A CA 1
ATOM 786 C C . ASN A 1 99 ? -1.074 -8.047 14.390 1.00 88.00 99 ASN A C 1
ATOM 788 O O . ASN A 1 99 ? -1.452 -8.079 13.218 1.00 88.00 99 ASN A O 1
ATOM 792 N N . ALA A 1 100 ? -1.666 -8.772 15.342 1.00 89.25 100 ALA A N 1
ATOM 793 C CA . ALA A 1 100 ? -2.793 -9.669 15.081 1.00 89.25 100 ALA A CA 1
ATOM 794 C C . ALA A 1 100 ? -4.045 -8.947 14.549 1.00 89.25 100 ALA A C 1
ATOM 796 O O . ALA A 1 100 ? -4.825 -9.568 13.836 1.00 89.25 100 ALA A O 1
ATOM 797 N N . ARG A 1 101 ? -4.209 -7.650 14.848 1.00 91.94 101 ARG A N 1
ATOM 798 C CA . ARG A 1 101 ? -5.327 -6.823 14.370 1.00 91.94 101 ARG A CA 1
ATOM 799 C C . ARG A 1 101 ? -5.088 -6.209 12.998 1.00 91.94 101 ARG A C 1
ATOM 801 O O . ARG A 1 101 ? -6.019 -5.660 12.429 1.00 91.94 101 ARG A O 1
ATOM 808 N N . THR A 1 102 ? -3.866 -6.259 12.463 1.00 93.31 102 THR A N 1
ATOM 809 C CA . THR A 1 102 ? -3.587 -5.736 11.122 1.00 93.31 102 THR A CA 1
ATOM 810 C C . THR A 1 102 ? -4.302 -6.611 10.095 1.00 93.31 102 THR A C 1
ATOM 812 O O . THR A 1 102 ? -3.872 -7.725 9.814 1.00 93.31 102 THR A O 1
ATOM 815 N N . GLU A 1 103 ? -5.416 -6.144 9.558 1.00 95.31 103 GLU A N 1
ATOM 816 C CA . GLU A 1 103 ? -6.212 -6.861 8.560 1.00 95.31 103 GLU A CA 1
ATOM 817 C C . GLU A 1 103 ? -5.671 -6.627 7.155 1.00 95.31 103 GLU A C 1
ATOM 819 O O . GLU A 1 103 ? -5.655 -7.541 6.334 1.00 95.31 103 GLU A O 1
ATOM 824 N N . TRP A 1 104 ? -5.164 -5.420 6.907 1.00 96.31 104 TRP A N 1
ATOM 825 C CA . TRP A 1 104 ? -4.713 -4.988 5.592 1.00 96.31 104 TRP A CA 1
ATOM 826 C C . TRP A 1 104 ? -3.391 -4.249 5.677 1.00 96.31 104 TRP A C 1
ATOM 828 O O . TRP A 1 104 ? -3.149 -3.470 6.601 1.00 96.31 104 TRP A O 1
ATOM 838 N N . ILE A 1 105 ? -2.549 -4.464 4.674 1.00 95.12 105 ILE A N 1
ATOM 839 C CA . ILE A 1 105 ? -1.277 -3.772 4.513 1.00 95.12 105 ILE A CA 1
ATOM 840 C C . ILE A 1 105 ? -1.262 -3.171 3.117 1.00 95.12 105 ILE A C 1
ATOM 842 O O . ILE A 1 105 ? -1.251 -3.894 2.126 1.00 95.12 105 ILE A O 1
ATOM 846 N N . ILE A 1 106 ? -1.281 -1.847 3.033 1.00 96.06 106 ILE A N 1
ATOM 847 C CA . ILE A 1 106 ? -1.212 -1.108 1.776 1.00 96.06 106 ILE A CA 1
ATOM 848 C C . ILE A 1 106 ? 0.238 -0.685 1.586 1.00 96.06 106 ILE A C 1
ATOM 850 O O . ILE A 1 106 ? 0.744 0.167 2.311 1.00 96.06 106 ILE A O 1
ATOM 854 N N . TRP A 1 107 ? 0.908 -1.280 0.614 1.00 94.31 107 TRP A N 1
ATOM 855 C CA . TRP A 1 107 ? 2.256 -0.921 0.224 1.00 94.31 107 TRP A CA 1
ATOM 856 C C . TRP A 1 107 ? 2.238 0.144 -0.866 1.00 94.31 107 TRP A C 1
ATOM 858 O O . TRP A 1 107 ? 1.706 -0.074 -1.952 1.00 94.31 107 TRP A O 1
ATOM 868 N N . CYS A 1 108 ? 2.875 1.275 -0.602 1.00 95.19 108 CYS A N 1
ATOM 869 C CA . CYS A 1 108 ? 3.054 2.375 -1.536 1.00 95.19 108 CYS A CA 1
ATOM 870 C C . CYS A 1 108 ? 4.544 2.635 -1.773 1.00 95.19 108 CYS A C 1
ATOM 872 O O . CYS A 1 108 ? 5.373 2.443 -0.885 1.00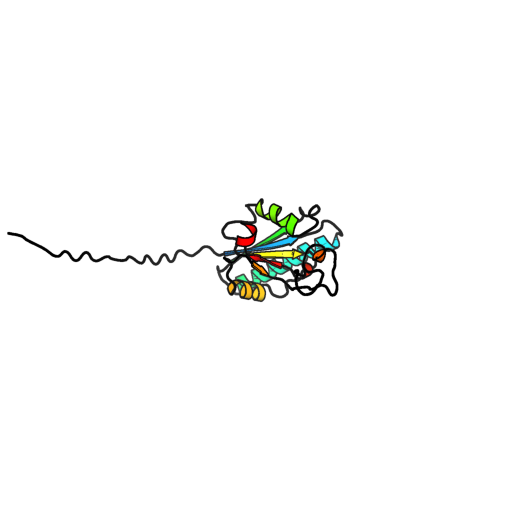 95.19 108 CYS A O 1
ATOM 874 N N . GLN A 1 109 ? 4.879 3.136 -2.956 1.00 92.19 109 GLN A N 1
ATOM 875 C CA . GLN A 1 109 ? 6.179 3.737 -3.252 1.00 92.19 109 GLN A CA 1
ATOM 876 C C . GLN A 1 109 ? 6.072 5.268 -3.169 1.00 92.19 109 GLN A C 1
ATOM 878 O O . GLN A 1 109 ? 4.972 5.820 -3.121 1.00 92.19 109 GLN A O 1
ATOM 883 N N . HIS A 1 110 ? 7.211 5.965 -3.170 1.00 91.62 110 HIS A N 1
ATOM 884 C CA . HIS A 1 110 ? 7.268 7.436 -3.194 1.00 91.62 110 HIS A CA 1
ATOM 885 C C . HIS A 1 110 ? 6.398 8.072 -4.297 1.00 91.62 110 HIS A C 1
ATOM 887 O O . HIS A 1 110 ? 5.779 9.104 -4.068 1.00 91.62 110 HIS A O 1
ATOM 893 N N . ASN A 1 111 ? 6.286 7.422 -5.459 1.00 91.69 111 ASN A N 1
ATOM 894 C CA . ASN A 1 111 ? 5.513 7.895 -6.609 1.00 91.69 111 ASN A CA 1
ATOM 895 C C . ASN A 1 111 ? 4.057 7.381 -6.661 1.00 91.69 111 ASN A C 1
ATOM 897 O O . ASN A 1 111 ? 3.340 7.670 -7.623 1.00 91.69 111 ASN A O 1
ATOM 901 N N . THR A 1 112 ? 3.595 6.636 -5.652 1.00 96.12 112 THR A N 1
ATOM 902 C CA . THR A 1 112 ? 2.199 6.188 -5.563 1.00 96.12 112 THR A CA 1
ATOM 903 C C . THR A 1 112 ? 1.267 7.356 -5.241 1.00 96.12 112 THR A C 1
ATOM 905 O O . THR A 1 112 ? 1.597 8.250 -4.463 1.00 96.12 112 THR A O 1
ATOM 908 N N . ARG A 1 113 ? 0.056 7.347 -5.811 1.00 95.50 113 ARG A N 1
ATOM 909 C CA . ARG A 1 113 ? -0.982 8.352 -5.541 1.00 95.50 113 ARG A CA 1
ATOM 910 C C . ARG A 1 113 ? -2.258 7.694 -5.034 1.00 95.50 113 ARG A C 1
ATOM 912 O O . ARG A 1 113 ? -2.843 6.862 -5.718 1.00 95.50 113 ARG A O 1
ATOM 919 N N . VAL A 1 114 ? -2.728 8.124 -3.864 1.00 97.38 114 VAL A N 1
ATOM 920 C CA . VAL A 1 114 ? -4.018 7.704 -3.295 1.00 97.38 114 VAL A CA 1
ATOM 921 C C . VAL A 1 114 ? -5.045 8.811 -3.523 1.00 97.38 114 VAL A C 1
ATOM 923 O O . VAL A 1 114 ? -5.151 9.747 -2.731 1.00 97.38 114 VAL A O 1
ATOM 926 N N . SER A 1 115 ? -5.789 8.714 -4.626 1.00 96.81 115 SER A N 1
ATOM 927 C CA . SER A 1 115 ? -6.795 9.718 -5.009 1.00 96.81 115 SER A CA 1
ATOM 928 C C . SER A 1 115 ? -8.023 9.728 -4.094 1.00 96.81 115 SER A C 1
ATOM 930 O O . SER A 1 115 ? -8.614 10.780 -3.877 1.00 96.81 115 SER A O 1
ATOM 932 N N . SER A 1 116 ? -8.423 8.563 -3.572 1.00 97.31 116 SER A N 1
ATOM 933 C CA . SER A 1 116 ? -9.567 8.424 -2.666 1.00 97.31 116 SER A CA 1
ATOM 934 C C . SER A 1 116 ? -9.312 7.330 -1.637 1.00 97.31 116 SER A C 1
ATOM 936 O O . SER A 1 116 ? -9.493 6.142 -1.909 1.00 97.31 116 SER A O 1
ATOM 938 N N . LEU A 1 117 ? -8.924 7.738 -0.429 1.00 97.31 117 LEU A N 1
ATOM 939 C CA . LEU A 1 117 ? -8.797 6.832 0.710 1.00 97.31 117 LEU A CA 1
ATOM 940 C C . LEU A 1 117 ? -10.146 6.191 1.063 1.00 97.31 117 LEU A C 1
ATOM 942 O O . LEU A 1 117 ? -10.193 5.006 1.370 1.00 97.31 117 LEU A O 1
ATOM 946 N N . ARG A 1 118 ? -11.249 6.944 0.953 1.00 96.81 118 ARG A N 1
ATOM 947 C CA . ARG A 1 118 ? -12.602 6.421 1.186 1.00 96.81 118 ARG A CA 1
ATOM 948 C C . ARG A 1 118 ? -12.903 5.237 0.278 1.00 96.81 118 ARG A C 1
ATOM 950 O O . ARG A 1 118 ? -13.282 4.181 0.766 1.00 96.81 118 ARG A O 1
ATOM 957 N N . GLY A 1 119 ? -12.719 5.424 -1.030 1.00 96.94 119 GLY A N 1
ATOM 958 C CA . GLY A 1 119 ? -13.001 4.385 -2.015 1.00 96.94 119 GLY A CA 1
ATOM 959 C C . GLY A 1 119 ? -12.133 3.151 -1.789 1.00 96.94 119 GLY A C 1
ATOM 960 O O . GLY A 1 119 ? -12.631 2.036 -1.884 1.00 96.94 119 GLY A O 1
ATOM 961 N N . LEU A 1 120 ? -10.863 3.345 -1.421 1.00 96.50 120 LEU A N 1
ATOM 962 C CA . LEU A 1 120 ? -9.969 2.246 -1.070 1.00 96.50 120 LEU A CA 1
ATOM 963 C C . LEU A 1 120 ? -10.485 1.457 0.143 1.00 96.50 120 LEU A C 1
ATOM 965 O O . LEU A 1 120 ? -10.666 0.249 0.035 1.00 96.50 120 LEU A O 1
ATOM 969 N N . LEU A 1 121 ? -10.788 2.123 1.261 1.00 95.81 121 LEU A N 1
ATOM 970 C CA . LEU A 1 121 ? -11.302 1.461 2.468 1.00 95.81 121 LEU A CA 1
ATOM 971 C C . LEU A 1 121 ? -12.655 0.769 2.224 1.00 95.81 121 LEU A C 1
ATOM 973 O O . LEU A 1 121 ? -12.875 -0.338 2.708 1.00 95.81 121 LEU A O 1
ATOM 977 N N . GLU A 1 122 ? -13.534 1.363 1.411 1.00 95.50 122 GLU A N 1
ATOM 978 C CA . GLU A 1 122 ? -14.791 0.733 0.988 1.00 95.50 122 GLU A CA 1
ATOM 979 C C . GLU A 1 122 ? -14.566 -0.573 0.221 1.00 95.50 122 GLU A C 1
ATOM 981 O O . GLU A 1 122 ? -15.343 -1.512 0.397 1.00 95.50 122 GLU A O 1
ATOM 986 N N . GLN A 1 123 ? -13.540 -0.637 -0.637 1.00 95.38 123 GLN A N 1
ATOM 987 C CA . GLN A 1 123 ? -13.177 -1.874 -1.330 1.00 95.38 123 GLN A CA 1
ATOM 988 C C . GLN A 1 123 ? -12.671 -2.921 -0.341 1.00 95.38 123 GLN A C 1
ATOM 990 O O . GLN A 1 123 ? -13.165 -4.043 -0.376 1.00 95.38 123 GLN A O 1
ATOM 995 N N . LEU A 1 124 ? -11.751 -2.554 0.559 1.00 94.88 124 LEU A N 1
ATOM 996 C CA . LEU A 1 124 ? -11.182 -3.486 1.543 1.00 94.88 124 LEU A CA 1
ATOM 997 C C . LEU A 1 124 ? -12.255 -4.088 2.451 1.00 94.88 124 LEU A C 1
ATOM 999 O O . LEU A 1 124 ? -12.248 -5.289 2.688 1.00 94.88 124 LEU A O 1
ATOM 1003 N N . ARG A 1 125 ? -13.243 -3.290 2.870 1.00 92.31 125 ARG A N 1
ATOM 1004 C CA . ARG A 1 125 ? -14.368 -3.762 3.690 1.00 92.31 125 ARG A CA 1
ATOM 1005 C C . ARG A 1 125 ? -15.235 -4.825 3.014 1.00 92.31 125 ARG A C 1
ATOM 1007 O O . ARG A 1 125 ? -15.960 -5.545 3.688 1.00 92.31 125 ARG A O 1
ATOM 1014 N N . ARG A 1 126 ? -15.211 -4.896 1.682 1.00 93.19 126 ARG A N 1
ATOM 1015 C CA . ARG A 1 126 ? -15.950 -5.906 0.911 1.00 93.19 126 ARG A CA 1
ATOM 1016 C C . ARG A 1 126 ? -15.146 -7.178 0.651 1.00 93.19 126 ARG A C 1
ATOM 1018 O O . ARG A 1 126 ? -15.707 -8.109 0.087 1.00 93.19 126 ARG A O 1
ATOM 1025 N N . GLN A 1 127 ? -13.863 -7.200 1.000 1.00 94.44 127 GLN A N 1
ATOM 1026 C CA . GLN A 1 127 ? -12.982 -8.351 0.818 1.00 94.44 127 GLN A CA 1
ATOM 1027 C C . GLN A 1 127 ? -12.801 -9.102 2.143 1.00 94.44 127 GLN A C 1
ATOM 1029 O O . GLN A 1 127 ? -12.929 -8.516 3.217 1.00 94.44 127 GLN A O 1
ATOM 1034 N N . ASP A 1 128 ? -12.473 -10.391 2.064 1.00 94.94 128 ASP A N 1
ATOM 1035 C CA . ASP A 1 128 ? -12.132 -11.197 3.238 1.00 94.94 128 ASP A CA 1
ATOM 1036 C C . ASP A 1 128 ? -10.656 -10.988 3.620 1.00 94.94 128 ASP A C 1
ATOM 1038 O O . ASP A 1 128 ? -9.740 -11.396 2.905 1.00 94.94 128 ASP A O 1
ATOM 1042 N N . SER A 1 129 ? -10.415 -10.348 4.768 1.00 94.50 129 SER A N 1
ATOM 1043 C CA . SER A 1 129 ? -9.066 -10.118 5.301 1.00 94.50 129 SER A CA 1
ATOM 1044 C C . SER A 1 129 ? -8.414 -11.377 5.894 1.00 94.50 129 SER A C 1
ATOM 1046 O O . SER A 1 129 ? -7.222 -11.359 6.219 1.00 94.50 129 SER A O 1
ATOM 1048 N N . GLY A 1 130 ? -9.172 -12.470 6.033 1.00 94.50 130 GLY A N 1
ATOM 1049 C CA . GLY A 1 130 ? -8.714 -13.783 6.484 1.00 94.50 130 GLY A CA 1
ATOM 1050 C C . GLY A 1 130 ? -8.124 -14.664 5.378 1.00 94.50 130 GLY A C 1
ATOM 1051 O O . GLY A 1 130 ? -7.468 -15.667 5.683 1.00 94.50 130 GLY A O 1
ATOM 1052 N N . GLU A 1 131 ? -8.297 -14.295 4.107 1.00 95.44 131 GLU A N 1
ATOM 1053 C CA . GLU A 1 131 ? -7.709 -15.016 2.979 1.00 95.44 131 GLU A CA 1
ATOM 1054 C C . GLU A 1 131 ? -6.217 -14.720 2.812 1.00 95.44 131 GLU A C 1
ATOM 1056 O O . GLU A 1 131 ? -5.714 -13.652 3.154 1.00 95.44 131 GLU A O 1
ATOM 1061 N N . LEU A 1 132 ? -5.475 -15.669 2.241 1.00 95.56 132 LEU A N 1
ATOM 1062 C CA . LEU A 1 132 ? -4.100 -15.425 1.812 1.00 95.56 132 LEU A CA 1
ATOM 1063 C C . LEU A 1 132 ? -4.085 -14.797 0.426 1.00 95.56 132 LEU A C 1
ATOM 1065 O O . LEU A 1 132 ? -3.990 -15.504 -0.577 1.00 95.56 132 LEU A O 1
ATOM 1069 N N . SER A 1 133 ? -4.162 -13.474 0.373 1.00 93.81 133 SER A N 1
ATOM 1070 C CA . SER A 1 133 ? -4.291 -12.761 -0.888 1.00 93.81 133 SER A CA 1
ATOM 1071 C C . SER A 1 133 ? -3.517 -11.447 -0.900 1.00 93.8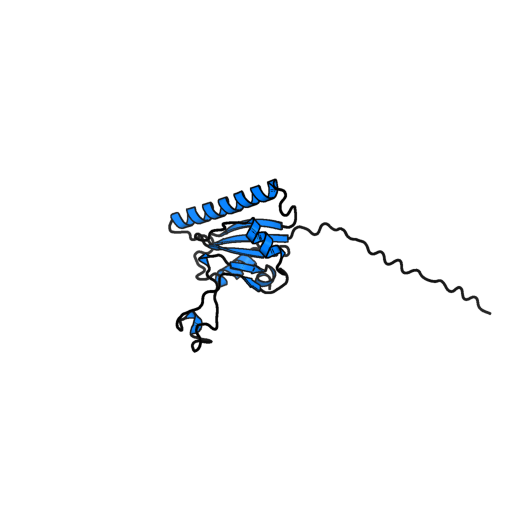1 133 SER A C 1
ATOM 1073 O O . SER A 1 133 ? -3.179 -10.848 0.127 1.00 93.81 133 SER A O 1
ATOM 1075 N N . PHE A 1 134 ? -3.206 -11.017 -2.118 1.00 94.00 134 PHE A N 1
ATOM 1076 C CA . PHE A 1 134 ? -2.747 -9.673 -2.408 1.00 94.00 134 PHE A CA 1
ATOM 1077 C C . PHE A 1 134 ? -3.496 -9.141 -3.630 1.00 94.00 134 PHE A C 1
ATOM 1079 O O . PHE A 1 134 ? -3.956 -9.904 -4.480 1.00 94.00 134 PHE A O 1
ATOM 1086 N N . HIS A 1 135 ? -3.605 -7.823 -3.721 1.00 94.88 135 HIS A N 1
ATOM 1087 C CA . HIS A 1 135 ? -4.341 -7.126 -4.763 1.00 94.88 135 HIS A CA 1
ATOM 1088 C C . HIS A 1 135 ? -3.491 -5.986 -5.314 1.00 94.88 135 HIS A C 1
ATOM 1090 O O . HIS A 1 135 ? -2.849 -5.247 -4.568 1.00 94.88 135 HIS A O 1
ATOM 1096 N N . GLY A 1 136 ? -3.500 -5.812 -6.628 1.00 94.88 136 GLY A N 1
ATOM 1097 C CA . GLY A 1 136 ? -2.770 -4.746 -7.298 1.00 94.88 136 GLY A CA 1
ATOM 1098 C C . GLY A 1 136 ? -3.173 -4.645 -8.759 1.00 94.88 136 GLY A C 1
ATOM 1099 O O . GLY A 1 136 ? -3.925 -5.475 -9.271 1.00 94.88 136 GLY A O 1
ATOM 1100 N N . HIS A 1 137 ? -2.668 -3.620 -9.437 1.00 95.38 137 HIS A N 1
ATOM 1101 C CA . HIS A 1 137 ? -2.822 -3.516 -10.882 1.00 95.38 137 HIS A CA 1
ATOM 1102 C C . HIS A 1 137 ? -1.920 -4.552 -11.561 1.00 95.38 137 HIS A C 1
ATOM 1104 O O . HIS A 1 137 ? -0.701 -4.473 -11.428 1.00 95.38 137 HIS A O 1
ATOM 1110 N N . ALA A 1 138 ? -2.513 -5.525 -12.248 1.00 93.56 138 ALA A N 1
ATOM 1111 C CA . ALA A 1 138 ? -1.774 -6.585 -12.922 1.00 93.56 138 ALA A CA 1
ATOM 1112 C C . ALA A 1 138 ? -1.064 -6.057 -14.176 1.00 93.56 138 ALA A C 1
ATOM 1114 O O . ALA A 1 138 ? -1.692 -5.458 -15.048 1.00 93.56 138 ALA A O 1
ATOM 1115 N N . LEU A 1 139 ? 0.235 -6.318 -14.261 1.00 91.19 139 LEU A N 1
ATOM 1116 C CA . LEU A 1 139 ? 1.060 -6.181 -15.452 1.00 91.19 139 LEU A CA 1
ATOM 1117 C C . LEU A 1 139 ? 1.337 -7.565 -16.029 1.00 91.19 139 LEU A C 1
ATOM 1119 O O . LEU A 1 139 ? 1.390 -8.551 -15.295 1.00 91.19 139 LEU A O 1
ATOM 1123 N N . TYR A 1 140 ? 1.533 -7.601 -17.340 1.00 89.38 140 TYR A N 1
ATOM 1124 C CA . TYR A 1 140 ? 1.875 -8.789 -18.106 1.00 89.38 140 TYR A CA 1
ATOM 1125 C C . TYR A 1 140 ? 3.028 -8.427 -19.025 1.00 89.38 140 TYR A C 1
ATOM 1127 O O . TYR A 1 140 ? 3.036 -7.327 -19.587 1.00 89.38 140 TYR A O 1
ATOM 1135 N N . ASP A 1 141 ? 3.967 -9.345 -19.209 1.00 86.06 141 ASP A N 1
ATOM 1136 C CA . ASP A 1 141 ? 5.027 -9.108 -20.175 1.00 86.06 141 ASP A CA 1
ATOM 1137 C C . ASP A 1 141 ? 4.523 -9.372 -21.601 1.00 86.06 141 ASP A C 1
ATOM 1139 O O . ASP A 1 141 ? 3.713 -10.267 -21.853 1.00 86.06 141 ASP A O 1
ATOM 1143 N N . SER A 1 142 ? 5.021 -8.590 -22.560 1.00 85.50 142 SER A N 1
ATOM 1144 C CA . SER A 1 142 ? 4.783 -8.825 -23.990 1.00 85.50 142 SER A CA 1
ATOM 1145 C C . SER A 1 142 ? 5.645 -9.955 -24.554 1.00 85.50 142 SER A C 1
ATOM 1147 O O . SER A 1 142 ? 5.309 -10.541 -25.579 1.00 85.50 142 SER A O 1
ATOM 1149 N N . GLU A 1 143 ? 6.762 -10.251 -23.893 1.00 84.12 143 GLU A N 1
ATOM 1150 C CA . GLU A 1 143 ? 7.730 -11.282 -24.255 1.00 84.12 143 GLU A CA 1
ATOM 1151 C C . GLU A 1 143 ? 8.374 -11.868 -22.993 1.00 84.12 143 GLU A C 1
ATOM 1153 O O . GLU A 1 143 ? 8.283 -11.293 -21.914 1.00 84.12 143 GLU A O 1
ATOM 1158 N N . ALA A 1 144 ? 9.022 -13.027 -23.085 1.00 80.94 144 ALA A N 1
ATOM 1159 C CA . ALA A 1 144 ? 9.632 -13.638 -21.909 1.00 80.94 144 ALA A CA 1
ATOM 1160 C C . ALA A 1 144 ? 10.810 -12.793 -21.386 1.00 80.94 144 ALA A C 1
ATOM 1162 O O . ALA A 1 144 ? 11.837 -12.669 -22.050 1.00 80.94 144 ALA A O 1
ATOM 1163 N N . THR A 1 145 ? 10.683 -12.258 -20.171 1.00 77.38 145 THR A N 1
ATOM 1164 C CA . THR A 1 145 ? 11.758 -11.531 -19.472 1.00 77.38 145 THR A CA 1
ATOM 1165 C C . THR A 1 145 ? 12.432 -12.400 -18.400 1.00 77.38 145 THR A C 1
ATOM 1167 O O . THR A 1 145 ? 12.048 -13.550 -18.172 1.00 77.38 145 THR A O 1
ATOM 1170 N N . ILE A 1 146 ? 13.426 -11.847 -17.686 1.00 71.06 146 ILE A N 1
ATOM 1171 C CA . ILE A 1 146 ? 14.093 -12.507 -16.544 1.00 71.06 146 ILE A CA 1
ATOM 1172 C C . ILE A 1 146 ? 13.086 -12.976 -15.476 1.00 71.06 146 ILE A C 1
ATOM 1174 O O . ILE A 1 146 ? 13.304 -14.013 -14.852 1.00 71.06 146 ILE A O 1
ATOM 1178 N N . ILE A 1 147 ? 11.956 -12.277 -15.314 1.00 65.19 147 ILE A N 1
ATOM 1179 C CA . ILE A 1 147 ? 10.876 -12.651 -14.382 1.00 65.19 147 ILE A CA 1
ATOM 1180 C C . ILE A 1 147 ? 10.258 -14.011 -14.769 1.00 65.19 147 ILE A C 1
ATOM 1182 O O . ILE A 1 147 ? 9.865 -14.791 -13.904 1.00 65.19 147 ILE A O 1
ATOM 1186 N N . HIS A 1 148 ? 10.262 -14.339 -16.062 1.00 58.84 148 HIS A N 1
ATOM 1187 C CA . HIS A 1 148 ? 9.705 -15.561 -16.648 1.00 58.84 148 HIS A CA 1
ATOM 1188 C C . HIS A 1 148 ? 10.751 -16.655 -16.919 1.00 58.84 148 HIS A C 1
ATOM 1190 O O . HIS A 1 148 ? 10.404 -17.738 -17.394 1.00 58.84 148 HIS A O 1
ATOM 1196 N N . HIS A 1 149 ? 12.032 -16.407 -16.618 1.00 58.62 149 HIS A N 1
ATOM 1197 C CA . HIS A 1 149 ? 13.147 -17.260 -17.050 1.00 58.62 149 HIS A CA 1
ATOM 1198 C C . HIS A 1 149 ? 13.055 -18.712 -16.539 1.00 58.62 149 HIS A C 1
ATOM 1200 O O . HIS A 1 149 ? 13.576 -19.628 -17.171 1.00 58.62 149 HIS A O 1
ATOM 1206 N N . PHE A 1 150 ? 12.360 -18.947 -15.422 1.00 64.38 150 PHE A N 1
ATOM 1207 C CA . PHE A 1 150 ? 12.288 -20.267 -14.784 1.00 64.38 150 PHE A CA 1
ATOM 1208 C C . PHE A 1 150 ? 10.910 -20.945 -14.874 1.00 64.38 150 PHE A C 1
ATOM 1210 O O . PHE A 1 150 ? 10.805 -22.137 -14.592 1.00 64.38 150 PHE A O 1
ATOM 1217 N N . SER A 1 151 ? 9.854 -20.234 -15.287 1.00 62.94 151 SER A N 1
ATOM 1218 C CA . SER A 1 151 ? 8.496 -20.782 -15.408 1.00 62.94 151 SER A CA 1
ATOM 1219 C C . SER A 1 151 ? 7.658 -19.960 -16.390 1.00 62.94 151 SER A C 1
ATOM 1221 O O . SER A 1 151 ? 7.715 -18.737 -16.384 1.00 62.94 151 SER A O 1
ATOM 1223 N N . ASN A 1 152 ? 6.856 -20.629 -17.224 1.00 67.06 152 ASN A N 1
ATOM 1224 C CA . ASN A 1 152 ? 5.906 -20.010 -18.163 1.00 67.06 152 ASN A CA 1
ATOM 1225 C C . ASN A 1 152 ? 6.491 -19.125 -19.286 1.00 67.06 152 ASN A C 1
ATOM 1227 O O . ASN A 1 152 ? 5.725 -18.445 -19.952 1.00 67.06 152 ASN A O 1
ATOM 1231 N N . TYR A 1 153 ? 7.790 -19.196 -19.604 1.00 73.69 153 TYR A N 1
ATOM 1232 C CA . TYR A 1 153 ? 8.387 -18.405 -20.703 1.00 73.69 153 TYR A CA 1
ATOM 1233 C C . TYR A 1 153 ? 7.706 -18.577 -22.079 1.00 73.69 153 TYR A C 1
ATOM 1235 O O . TYR A 1 153 ? 7.817 -17.710 -22.939 1.00 73.69 153 TYR A O 1
ATOM 1243 N N . LYS A 1 154 ? 7.015 -19.703 -22.312 1.00 81.31 154 LYS A N 1
ATOM 1244 C CA . LYS A 1 154 ? 6.272 -19.966 -23.558 1.00 81.31 154 LYS A CA 1
ATOM 1245 C C . LYS A 1 154 ? 4.966 -19.173 -23.669 1.00 81.31 154 LYS A C 1
ATOM 1247 O O . LYS A 1 154 ? 4.418 -19.089 -24.760 1.00 81.31 154 LYS A O 1
ATOM 1252 N N . ASP A 1 155 ? 4.472 -18.642 -22.554 1.00 83.69 155 ASP A N 1
ATOM 1253 C CA . ASP A 1 155 ? 3.273 -17.811 -22.476 1.00 83.69 155 ASP A CA 1
ATOM 1254 C C . ASP A 1 155 ? 3.508 -16.670 -21.463 1.00 83.69 155 ASP A C 1
ATOM 1256 O O . ASP A 1 155 ? 3.163 -16.802 -20.283 1.00 83.69 155 ASP A O 1
ATOM 1260 N N . PRO A 1 156 ? 4.124 -15.553 -21.904 1.00 79.31 156 PRO A N 1
ATOM 1261 C CA . PRO A 1 156 ? 4.442 -14.402 -21.050 1.00 79.31 156 PRO A CA 1
ATOM 1262 C C . PRO A 1 156 ? 3.219 -13.732 -20.403 1.00 79.31 156 PRO A C 1
ATOM 1264 O O . PRO A 1 156 ? 3.358 -12.999 -19.427 1.00 79.31 156 PRO A O 1
ATOM 1267 N N . GLN A 1 157 ? 2.007 -14.000 -20.903 1.00 83.94 157 GLN A N 1
ATOM 1268 C CA . GLN A 1 157 ? 0.767 -13.466 -20.333 1.00 83.94 157 GLN A CA 1
ATOM 1269 C C . GLN A 1 157 ? 0.212 -14.327 -19.192 1.00 83.94 157 GLN A C 1
ATOM 1271 O O . GLN A 1 157 ? -0.723 -13.925 -18.502 1.00 83.94 157 GLN A O 1
ATOM 1276 N N . ARG A 1 158 ? 0.783 -15.510 -18.950 1.00 83.25 158 ARG A N 1
ATOM 1277 C CA . ARG A 1 158 ? 0.280 -16.438 -17.932 1.00 83.25 158 ARG A CA 1
ATOM 1278 C C . ARG A 1 158 ? 0.558 -15.993 -16.498 1.00 83.25 158 ARG A C 1
ATOM 1280 O O . ARG A 1 158 ? -0.136 -16.439 -15.584 1.00 83.25 158 ARG A O 1
ATOM 1287 N N . PHE A 1 159 ? 1.583 -15.175 -16.279 1.00 83.62 159 PHE A N 1
ATOM 1288 C CA . PHE A 1 159 ? 2.020 -14.788 -14.942 1.00 83.62 159 PHE A CA 1
ATOM 1289 C C . PHE A 1 159 ? 1.907 -13.270 -14.745 1.00 83.62 159 PHE A C 1
ATOM 1291 O O . PHE A 1 159 ? 2.831 -12.533 -15.088 1.00 83.62 159 PHE A O 1
A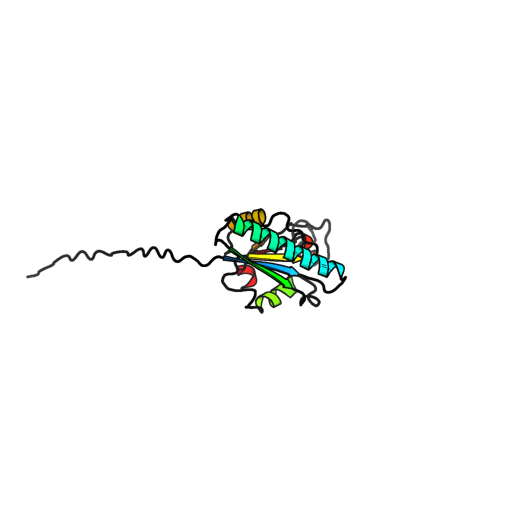TOM 1298 N N . PRO A 1 160 ? 0.783 -12.778 -14.192 1.00 87.44 160 PRO A N 1
ATOM 1299 C CA . PRO A 1 160 ? 0.677 -11.373 -13.846 1.00 87.44 160 PRO A CA 1
ATOM 1300 C C . PRO A 1 160 ? 1.572 -11.027 -12.656 1.00 87.44 160 PRO A C 1
ATOM 1302 O O . PRO A 1 160 ? 1.706 -11.804 -11.708 1.00 87.44 160 PRO A O 1
ATOM 1305 N N . TYR A 1 161 ? 2.097 -9.807 -12.650 1.00 86.69 161 TYR A N 1
ATOM 1306 C CA . TYR A 1 161 ? 2.802 -9.229 -11.507 1.00 86.69 161 TYR A CA 1
ATOM 1307 C C . TYR A 1 161 ? 2.272 -7.821 -11.208 1.00 86.69 161 TYR A C 1
ATOM 1309 O O . TYR A 1 161 ? 1.761 -7.147 -12.100 1.00 86.69 161 TYR A O 1
ATOM 1317 N N . PRO A 1 162 ? 2.320 -7.349 -9.953 1.00 91.50 162 PRO A N 1
ATOM 1318 C CA . PRO A 1 162 ? 1.712 -6.072 -9.611 1.00 91.50 162 PRO A CA 1
ATOM 1319 C C . PRO A 1 162 ? 2.564 -4.881 -10.074 1.00 91.50 162 PRO A C 1
ATOM 1321 O O . PRO A 1 162 ? 3.776 -4.834 -9.857 1.00 91.50 162 PRO A O 1
ATOM 1324 N N . MET A 1 163 ? 1.912 -3.852 -10.615 1.00 92.38 163 MET A N 1
ATOM 1325 C CA . MET A 1 163 ? 2.507 -2.532 -10.813 1.00 92.38 163 MET A CA 1
ATOM 1326 C C . MET A 1 163 ? 2.744 -1.861 -9.457 1.00 92.38 163 MET A C 1
ATOM 1328 O O . MET A 1 163 ? 1.851 -1.220 -8.906 1.00 92.38 163 MET A O 1
ATOM 1332 N N . LEU A 1 164 ? 3.959 -1.984 -8.919 1.00 89.81 164 LEU A N 1
ATOM 1333 C CA . LEU A 1 164 ? 4.294 -1.480 -7.579 1.00 89.81 164 LEU A CA 1
ATOM 1334 C C . LEU A 1 164 ? 4.054 0.027 -7.406 1.00 89.81 164 LEU A C 1
ATOM 1336 O O . LEU A 1 164 ? 3.643 0.457 -6.329 1.00 89.81 164 LEU A O 1
ATOM 1340 N N . SER A 1 165 ? 4.245 0.819 -8.463 1.00 91.81 165 SER A N 1
ATOM 1341 C CA . SER A 1 165 ? 4.015 2.269 -8.435 1.00 91.81 165 SER A CA 1
ATOM 1342 C C . SER A 1 165 ? 2.541 2.635 -8.223 1.00 91.81 165 SER A C 1
ATOM 1344 O O . SER A 1 165 ? 2.253 3.687 -7.655 1.00 91.81 165 SER A O 1
ATOM 1346 N N . ALA A 1 166 ? 1.600 1.756 -8.588 1.00 95.19 166 ALA A N 1
ATOM 1347 C CA . ALA A 1 166 ? 0.173 1.918 -8.290 1.00 95.19 166 ALA A CA 1
ATOM 1348 C C . ALA A 1 166 ? -0.181 1.620 -6.823 1.00 95.19 166 ALA A C 1
ATOM 1350 O O . ALA A 1 166 ? -1.280 1.944 -6.376 1.00 95.19 166 ALA A O 1
ATOM 1351 N N . GLY A 1 167 ? 0.747 1.014 -6.084 1.00 95.31 167 GLY A N 1
ATOM 1352 C CA . GLY A 1 167 ? 0.507 0.423 -4.780 1.00 95.31 167 GLY A CA 1
ATOM 1353 C C . GLY A 1 167 ? -0.021 -1.011 -4.869 1.00 95.31 167 GLY A C 1
ATOM 1354 O O . GLY A 1 167 ? -0.640 -1.422 -5.852 1.00 95.31 167 GLY A O 1
ATOM 1355 N N . VAL A 1 168 ? 0.247 -1.781 -3.817 1.00 95.88 168 VAL A N 1
ATOM 1356 C CA . VAL A 1 168 ? -0.171 -3.183 -3.675 1.00 95.88 168 VAL A CA 1
ATOM 1357 C C . VAL A 1 168 ? -0.773 -3.370 -2.294 1.00 95.88 168 VAL A C 1
ATOM 1359 O O . VAL A 1 168 ? -0.254 -2.840 -1.318 1.00 95.88 168 VAL A O 1
ATOM 1362 N N . VAL A 1 169 ? -1.862 -4.117 -2.194 1.00 96.50 169 VAL A N 1
ATOM 1363 C CA . VAL A 1 169 ? -2.516 -4.433 -0.925 1.00 96.50 169 VAL A CA 1
ATOM 1364 C C . VAL A 1 169 ? -2.278 -5.895 -0.591 1.00 96.50 169 VAL A C 1
ATOM 1366 O O . VAL A 1 169 ? -2.462 -6.750 -1.445 1.00 96.50 169 VAL A O 1
ATOM 1369 N N . PHE A 1 170 ? -1.922 -6.186 0.650 1.00 95.12 170 PHE A N 1
ATOM 1370 C CA . PHE A 1 170 ? -1.807 -7.535 1.192 1.00 95.12 170 PHE A CA 1
ATOM 1371 C C . PHE A 1 170 ? -2.822 -7.714 2.311 1.00 95.12 170 PHE A C 1
ATOM 1373 O O . PHE A 1 170 ? -3.046 -6.783 3.094 1.00 95.12 170 PHE A O 1
ATOM 1380 N N . THR A 1 171 ? -3.384 -8.911 2.445 1.00 95.38 171 THR A N 1
ATOM 1381 C CA . THR A 1 171 ? -4.024 -9.278 3.708 1.00 95.38 171 THR A CA 1
ATOM 1382 C C . THR A 1 171 ? -2.961 -9.408 4.793 1.00 95.38 171 THR A C 1
ATOM 1384 O O . THR A 1 171 ? -1.836 -9.862 4.566 1.00 95.38 171 THR A O 1
ATOM 1387 N N . GLY A 1 172 ? -3.290 -9.003 6.015 1.00 92.69 172 GLY A N 1
ATOM 1388 C CA . GLY A 1 172 ? -2.341 -9.079 7.121 1.00 92.69 172 GLY A CA 1
ATOM 1389 C C . GLY A 1 172 ? -1.966 -10.521 7.469 1.00 92.69 172 GLY A C 1
ATOM 1390 O O . GLY A 1 172 ? -0.829 -10.787 7.861 1.00 92.69 172 GLY A O 1
ATOM 1391 N N . VAL A 1 173 ? -2.886 -11.473 7.269 1.00 92.75 173 VAL A N 1
ATOM 1392 C CA . VAL A 1 173 ? -2.614 -12.906 7.458 1.00 92.75 173 VAL A CA 1
ATOM 1393 C C . VAL A 1 173 ? -1.563 -13.440 6.485 1.00 92.75 173 VAL A C 1
ATOM 1395 O O . VAL A 1 173 ? -0.799 -14.320 6.876 1.00 92.75 173 VAL A O 1
ATOM 1398 N N . LEU A 1 174 ? -1.466 -12.891 5.267 1.00 90.94 174 LEU A N 1
ATOM 1399 C CA . LEU A 1 174 ? -0.465 -13.300 4.282 1.00 90.94 174 LEU A CA 1
ATOM 1400 C C . LEU A 1 174 ? 0.955 -13.005 4.766 1.00 90.94 174 LEU A C 1
ATOM 1402 O O . LEU A 1 174 ? 1.846 -13.826 4.571 1.00 90.94 174 LEU A O 1
ATOM 1406 N N . LEU A 1 175 ? 1.164 -11.874 5.445 1.00 83.31 175 LEU A N 1
ATOM 1407 C CA . LEU A 1 175 ? 2.485 -11.530 5.968 1.00 83.31 175 LEU A CA 1
ATOM 1408 C C . LEU A 1 175 ? 2.768 -12.129 7.345 1.00 83.31 175 LEU 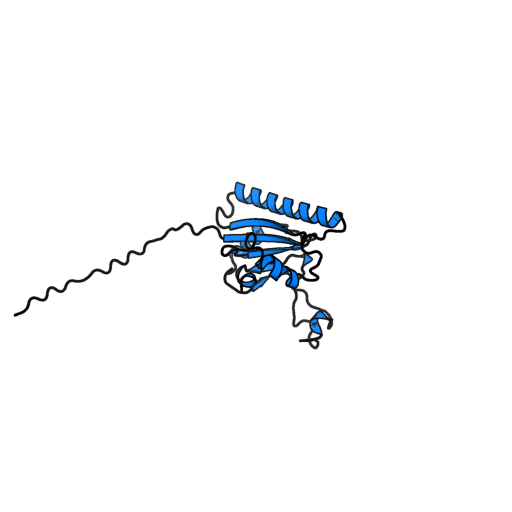A C 1
ATOM 1410 O O . LEU A 1 175 ? 3.928 -12.285 7.696 1.00 83.31 175 LEU A O 1
ATOM 1414 N N . ARG A 1 176 ? 1.760 -12.488 8.145 1.00 80.12 176 ARG A N 1
ATOM 1415 C CA . ARG A 1 176 ? 2.005 -13.079 9.474 1.00 80.12 176 ARG A CA 1
ATOM 1416 C C . ARG A 1 176 ? 2.357 -14.570 9.463 1.00 80.12 176 ARG A C 1
ATOM 1418 O O . ARG A 1 176 ? 2.878 -15.029 10.477 1.00 80.12 176 ARG A O 1
ATOM 1425 N N . ARG A 1 177 ? 2.078 -15.307 8.381 1.00 64.75 177 ARG A N 1
ATOM 1426 C CA . ARG A 1 177 ? 2.410 -16.741 8.266 1.00 64.75 177 ARG A CA 1
ATOM 1427 C C . ARG A 1 177 ? 3.909 -16.988 8.180 1.00 64.75 177 ARG A C 1
ATOM 1429 O O . ARG A 1 177 ? 4.581 -16.388 7.316 1.00 64.75 177 ARG A O 1
#

Secondary structure (DSSP, 8-state):
---------------------PPPEEEEEEEE--S-SHHHHHHHHHHHHHHHHHHHHHHHTTSSTTTEEEEEEEE-GGGG-SSHHHHHHHHHH-TTTS-TTEEEEEEEETT---S-HHHHHHHHTTS-TTSS-EEE-EE--SS--GGGTTTTTT-TTSS-EE-GGG-EEEEHHHHH-

Mean predicted aligned error: 9.75 Å

pLDDT: mean 81.96, std 17.69, range [34.94, 98.38]

Radius of gyration: 23.13 Å; Cα contacts (8 Å, |Δi|>4): 246; chains: 1; bounding box: 61×64×69 Å

Foldseek 3Di:
DDDDDPPPPPPPPPPPPPPVVPQAFEEEEEEEAEPDDVVLNVLSVVQLVVLVVLVVVCVVVVNCPRNYDYHYYYDHPCNPPPDPVSCLVVCLVPCVRADPRHLKYKYAYSLADDPHPSVVVVVSVVDGSPDFDKDADWDFDPAQDPVCPPHDRVPRRPDTDHPRNNIMMGRSNNSND

Solvent-accessible surface area (backbone atoms only — not comparable to full-atom values): 10404 Å² total; per-residue (Å²): 139,82,89,76,83,81,77,79,79,77,81,77,76,74,75,74,76,71,81,61,79,73,76,48,37,23,36,38,36,38,31,48,26,50,86,63,58,66,66,40,41,53,34,33,51,51,43,51,50,50,53,52,50,50,49,55,53,33,59,75,66,59,53,64,77,65,55,56,44,80,44,81,44,80,41,60,85,52,79,86,43,93,42,73,74,66,44,48,62,55,49,54,71,35,59,90,78,46,51,94,52,31,34,32,34,39,42,29,34,31,81,28,75,82,90,49,63,66,61,50,53,58,52,54,73,76,50,71,43,84,43,82,47,70,47,54,53,73,40,61,46,95,54,63,46,82,93,24,71,89,56,59,48,93,44,29,68,76,59,66,44,62,40,55,55,74,21,37,36,33,20,28,53,49,62,70,106